Protein AF-C4J2B2-F1 (afdb_monomer_lite)

Secondary structure (DSSP, 8-state):
-EEEEEEEE-SSSEEEEEEEEEETTEEEEEEEEEE--S-HHHHHHHHHHHHT-HHHHHHTTTT---EEE----SSS-TTTTS-TTB---TT-HHHHHHHHHHHHHHHTHHHHS----TT---TTEE----HHHHHIIIIISTT--SB-EEEEESSPPPB-STT-TTHHHHT-EE-STT--SS---TT-EEEEEEES-BBTTSSBPPHHHHHHHHHHHHHT-SS--SEEEEEEESPPEE-PSS----B-TTB-TTSPBPS---TTPPPPPTTS-SEE-EEEEEEESGGGHHHHHHHHHHHIIIIISTT-HHHHHHHHTT--HHHHHHHHHHHHHHHGGG-GGGGGGS----

Foldseek 3Di:
DEKEWDFAQDPPQWTWTWIWDDDLPDTDTDTDTDGDDDDVQLVVLVVLVVLLVCVVVVVCVVPQLAYEAFDQLQDDPCVPQAPPQWDDDSVDSQSRVLVVVQLVVQVCVLCVDDDDDPPDDPFFKDQRDDPVRVSCQAQVAQLNFRYKWKWKAWQAAAADPDVCLCRRLVRTTTSHPQFDSPQADQSKGKEKGWELHHYPVRHQDTPVSVVVSVVVNQVPDPHHHPYYGYIYGNDFAFQDPPHDLTGFPQQAQARYGHPDDDPPGDRDDRNGHGTGTMMMMIMDGLRCLSSLVSSLVSLVVACQDPPHSNVVVCVVVVDDNVRSVVSSVVSVVSNCSNCVVVVVPPPDDD

Organism: Zea mays (NCBI:txid4577)

pLDDT: mean 71.44, std 20.49, range [24.48, 96.12]

InterPro domains:
  IPR049942 DML1/Misato [PTHR13391] (80-350)

Structure (mmCIF, N/CA/C/O backbone):
data_AF-C4J2B2-F1
#
_entry.id   AF-C4J2B2-F1
#
loop_
_atom_site.group_PDB
_atom_site.id
_atom_site.type_symbol
_atom_site.label_atom_id
_atom_site.label_alt_id
_atom_site.label_comp_id
_atom_site.label_asym_id
_atom_site.label_entity_id
_atom_site.label_seq_id
_atom_site.pdbx_PDB_ins_code
_atom_site.Cartn_x
_atom_site.Cartn_y
_atom_site.Cartn_z
_atom_site.occupancy
_atom_site.B_iso_or_equiv
_atom_site.auth_seq_id
_atom_site.auth_comp_id
_atom_site.auth_asym_id
_atom_site.auth_atom_id
_atom_site.pdbx_PDB_model_num
ATOM 1 N N . MET A 1 1 ? 5.683 -5.872 16.660 1.00 36.59 1 MET A N 1
ATOM 2 C CA . MET A 1 1 ? 5.157 -6.935 15.772 1.00 36.59 1 MET A CA 1
ATOM 3 C C . MET A 1 1 ? 4.363 -6.256 14.665 1.00 36.59 1 MET A C 1
ATOM 5 O O . MET A 1 1 ? 3.625 -5.329 14.977 1.00 36.59 1 MET A O 1
ATOM 9 N N . PHE A 1 2 ? 4.564 -6.628 13.397 1.00 38.22 2 PHE A N 1
ATOM 10 C CA . PHE A 1 2 ? 3.861 -6.012 12.261 1.00 38.22 2 PHE A CA 1
ATOM 11 C C . PHE A 1 2 ? 2.691 -6.912 11.861 1.00 38.22 2 PHE A C 1
ATOM 13 O O . PHE A 1 2 ? 2.892 -8.108 11.614 1.00 38.22 2 PHE A O 1
ATOM 20 N N . HIS A 1 3 ? 1.482 -6.356 11.830 1.00 43.72 3 HIS A N 1
ATOM 21 C CA . HIS A 1 3 ? 0.266 -7.097 11.515 1.00 43.72 3 HIS A CA 1
ATOM 22 C C . HIS A 1 3 ? -0.349 -6.552 10.234 1.00 43.72 3 HIS A C 1
ATOM 24 O O . HIS A 1 3 ? -0.631 -5.360 10.124 1.00 43.72 3 HIS A O 1
ATOM 30 N N . PHE A 1 4 ? -0.587 -7.446 9.280 1.00 43.47 4 PHE A N 1
ATOM 31 C CA . PHE A 1 4 ? -1.402 -7.151 8.113 1.00 43.47 4 PHE A CA 1
ATOM 32 C C . PHE A 1 4 ? -2.755 -7.820 8.293 1.00 43.47 4 PHE A C 1
ATOM 34 O O . PHE A 1 4 ? -2.845 -9.023 8.560 1.00 43.47 4 PHE A O 1
ATOM 41 N N . LEU A 1 5 ? -3.806 -7.020 8.168 1.00 42.03 5 LEU A N 1
ATOM 42 C CA . LEU A 1 5 ? -5.182 -7.471 8.295 1.00 42.03 5 LEU A CA 1
ATOM 43 C C . LEU A 1 5 ? -5.758 -7.676 6.903 1.00 42.03 5 LEU A C 1
ATOM 45 O O . LEU A 1 5 ? -5.881 -6.724 6.136 1.00 42.03 5 LEU A O 1
ATOM 49 N N . ILE A 1 6 ? -6.082 -8.928 6.585 1.00 39.62 6 ILE A N 1
ATOM 50 C CA . ILE A 1 6 ? -6.696 -9.329 5.321 1.00 39.62 6 ILE A CA 1
ATOM 51 C C . ILE A 1 6 ? -8.050 -9.977 5.656 1.00 39.62 6 ILE A C 1
ATOM 53 O O . ILE A 1 6 ? -8.136 -11.123 6.086 1.00 39.62 6 ILE A O 1
ATOM 57 N N . PHE A 1 7 ? -9.138 -9.233 5.488 1.00 38.66 7 PHE A N 1
ATOM 58 C CA . PHE A 1 7 ? -10.515 -9.730 5.611 1.00 38.66 7 PHE A CA 1
ATOM 59 C C . PHE A 1 7 ? -10.965 -10.561 4.392 1.00 38.66 7 PHE A C 1
ATOM 61 O O . PHE A 1 7 ? -11.417 -9.972 3.422 1.00 38.66 7 PHE A O 1
ATOM 68 N N . ASP A 1 8 ? -10.912 -11.897 4.418 1.00 35.06 8 ASP A N 1
ATOM 69 C CA . ASP A 1 8 ? -11.466 -12.753 3.349 1.00 35.06 8 ASP A CA 1
ATOM 70 C C . ASP A 1 8 ? -12.958 -13.092 3.601 1.00 35.06 8 ASP A C 1
ATOM 72 O O . ASP A 1 8 ? -13.414 -13.318 4.724 1.00 35.06 8 ASP A O 1
ATOM 76 N N . HIS A 1 9 ? -13.784 -13.089 2.556 1.00 35.91 9 HIS A N 1
ATOM 77 C CA . HIS A 1 9 ? -15.214 -13.385 2.668 1.00 35.91 9 HIS A CA 1
ATOM 78 C C . HIS A 1 9 ? -15.684 -14.246 1.496 1.00 35.91 9 HIS A C 1
ATOM 80 O O . HIS A 1 9 ? -15.731 -13.799 0.354 1.00 35.91 9 HIS A O 1
ATOM 86 N N . LYS A 1 10 ? -16.134 -15.478 1.768 1.00 33.69 10 LYS A N 1
ATOM 87 C CA . LYS A 1 10 ? -16.797 -16.317 0.760 1.00 33.69 10 LYS A CA 1
ATOM 88 C C . LYS A 1 10 ? -18.304 -16.095 0.787 1.00 33.69 10 LYS A C 1
ATOM 90 O O . LYS A 1 10 ? -18.933 -16.128 1.838 1.00 33.69 10 LYS A O 1
ATOM 95 N N . LEU A 1 11 ? -18.910 -15.972 -0.394 1.00 32.84 11 LEU A N 1
ATOM 96 C CA . LEU A 1 11 ? -20.364 -15.833 -0.588 1.00 32.84 11 LEU A CA 1
ATOM 97 C C . LEU A 1 11 ? -21.205 -17.029 -0.080 1.00 32.84 11 LEU A C 1
ATOM 99 O O . LEU A 1 11 ? -22.428 -16.960 -0.095 1.00 32.84 11 LEU A O 1
ATOM 103 N N . ASN A 1 12 ? -20.581 -18.110 0.404 1.00 31.84 12 ASN A N 1
ATOM 104 C CA . ASN A 1 12 ? -21.268 -19.279 0.951 1.00 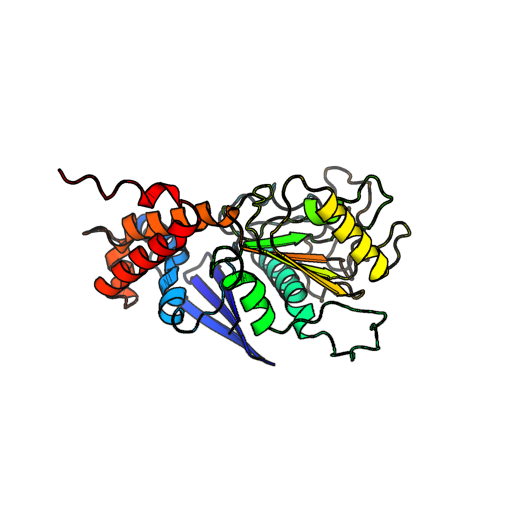31.84 12 ASN A CA 1
ATOM 105 C C . ASN A 1 12 ? -20.905 -19.506 2.426 1.00 31.84 12 ASN A C 1
ATOM 107 O O . ASN A 1 12 ? -19.822 -19.999 2.727 1.00 31.84 12 ASN A O 1
ATOM 111 N N . LYS A 1 13 ? -21.861 -19.189 3.312 1.00 35.00 13 LYS A N 1
ATOM 112 C CA . LYS A 1 13 ? -22.000 -19.553 4.743 1.00 35.00 13 LYS A CA 1
ATOM 113 C C . LYS A 1 13 ? -20.835 -19.271 5.712 1.00 35.00 13 LYS A C 1
ATOM 115 O O . LYS A 1 13 ? -21.063 -19.369 6.915 1.00 35.00 13 LYS A O 1
ATOM 120 N N . HIS A 1 14 ? -19.651 -18.888 5.240 1.00 33.41 14 HIS A N 1
ATOM 121 C CA . HIS A 1 14 ? -18.462 -18.688 6.066 1.00 33.41 14 HIS A CA 1
ATOM 122 C C . HIS A 1 14 ? -17.675 -17.447 5.629 1.00 33.41 14 HIS A C 1
ATOM 124 O O . HIS A 1 14 ? -17.183 -17.373 4.501 1.00 33.41 14 HIS A O 1
ATOM 130 N N . SER A 1 15 ? -17.538 -16.492 6.545 1.00 34.38 15 SER A N 1
ATOM 131 C CA . SER A 1 15 ? -16.565 -15.399 6.451 1.00 34.38 15 SER A CA 1
ATOM 132 C C . SER A 1 15 ? -15.258 -15.878 7.102 1.00 34.38 15 SER A C 1
ATOM 134 O O . SER A 1 15 ? -15.316 -16.448 8.194 1.00 34.38 15 SER A O 1
ATOM 136 N N . ASP A 1 16 ? -14.113 -15.692 6.438 1.00 31.73 16 ASP A N 1
ATOM 137 C CA . ASP A 1 16 ? -12.792 -16.158 6.887 1.00 31.73 16 ASP A CA 1
ATOM 138 C C . ASP A 1 16 ? -11.878 -14.930 7.092 1.00 31.73 16 ASP A C 1
ATOM 140 O O . ASP A 1 16 ? -11.347 -14.378 6.139 1.00 31.73 16 ASP A O 1
ATOM 144 N N . VAL A 1 17 ? -11.635 -14.472 8.321 1.00 35.94 17 VAL A N 1
ATOM 145 C CA . VAL A 1 17 ? -10.636 -13.399 8.532 1.00 35.94 17 VAL A CA 1
ATOM 146 C C . VAL A 1 17 ? -9.236 -14.017 8.548 1.00 35.94 17 VAL A C 1
ATOM 148 O O . VAL A 1 17 ? -8.997 -14.942 9.330 1.00 35.94 17 VAL A O 1
ATOM 151 N N . ALA A 1 18 ? -8.326 -13.523 7.699 1.00 32.25 18 ALA A N 1
ATOM 152 C CA . ALA A 1 18 ? -6.938 -13.970 7.615 1.00 32.25 18 ALA A CA 1
ATOM 153 C C . ALA A 1 18 ? -5.988 -12.907 8.191 1.00 32.25 18 ALA A C 1
ATOM 155 O O . ALA A 1 18 ? -5.851 -11.795 7.676 1.00 32.25 18 ALA A O 1
ATOM 156 N N . PHE A 1 19 ? -5.289 -13.259 9.266 1.00 34.81 19 PHE A N 1
ATOM 157 C CA . PHE A 1 19 ? -4.271 -12.399 9.871 1.00 34.81 19 PHE A CA 1
ATOM 158 C C . PHE A 1 19 ? -2.894 -12.843 9.412 1.00 34.81 19 PHE A C 1
ATOM 160 O O . PHE A 1 19 ? -2.552 -14.007 9.603 1.00 34.81 19 PHE A O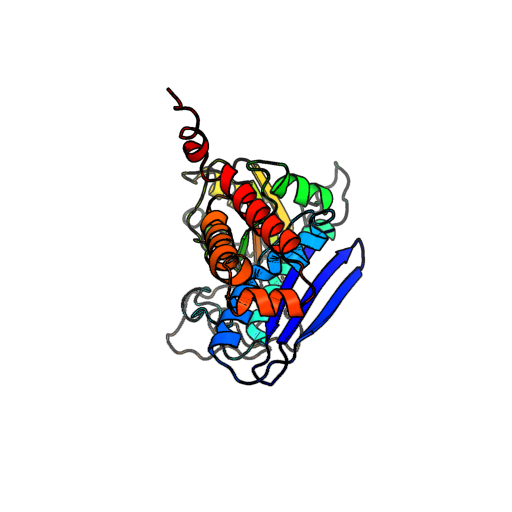 1
ATOM 167 N N . PHE A 1 20 ? -2.085 -11.923 8.891 1.00 35.75 20 PHE A N 1
ATOM 168 C CA . PHE A 1 20 ? -0.673 -12.184 8.633 1.00 35.75 20 PHE A CA 1
ATOM 169 C C . PHE A 1 20 ? 0.162 -11.482 9.697 1.00 35.75 20 PHE A C 1
ATOM 171 O O . PHE A 1 20 ? 0.193 -10.252 9.771 1.00 35.75 20 PHE A O 1
ATOM 178 N N . THR A 1 21 ? 0.847 -12.270 10.523 1.00 32.69 21 THR A N 1
ATOM 179 C CA . THR A 1 21 ? 1.835 -11.752 11.475 1.00 32.69 21 THR A CA 1
ATOM 180 C C . THR A 1 21 ? 3.225 -12.124 10.978 1.00 32.69 21 THR A C 1
ATOM 182 O O . THR A 1 21 ? 3.473 -13.274 10.617 1.00 32.69 21 THR A O 1
ATOM 185 N N . SER A 1 22 ? 4.128 -11.146 10.902 1.00 33.31 22 SER A N 1
ATOM 186 C CA . SER A 1 22 ? 5.541 -11.396 10.606 1.00 33.31 22 SER A CA 1
ATOM 187 C C . SER A 1 22 ? 6.350 -11.167 11.873 1.00 33.31 22 SER A C 1
ATOM 189 O O . SER A 1 22 ? 6.321 -10.068 12.435 1.00 33.31 22 SER A O 1
ATOM 191 N N . ASN A 1 23 ? 7.058 -12.200 12.333 1.00 30.70 23 ASN A N 1
ATOM 192 C CA . ASN A 1 23 ? 8.006 -12.080 13.436 1.00 30.70 23 ASN A CA 1
ATOM 193 C C . ASN A 1 23 ? 9.345 -12.698 13.022 1.00 30.70 23 ASN A C 1
ATOM 195 O O . ASN A 1 23 ? 9.416 -13.917 12.883 1.00 30.70 23 ASN A O 1
ATOM 199 N N . ASN A 1 24 ? 10.351 -11.845 12.776 1.00 32.09 24 ASN A N 1
ATOM 200 C CA . ASN A 1 24 ? 11.789 -12.073 12.514 1.00 32.09 24 ASN A CA 1
ATOM 201 C C . ASN A 1 24 ? 12.267 -13.241 11.621 1.00 32.09 24 ASN A C 1
ATOM 203 O O . ASN A 1 24 ? 13.461 -13.312 11.339 1.00 32.09 24 ASN A O 1
ATOM 207 N N . SER A 1 25 ? 11.411 -14.149 11.153 1.00 27.09 25 SER A N 1
ATOM 208 C CA . SER A 1 25 ? 11.706 -15.245 10.207 1.00 27.09 25 SER A CA 1
ATOM 209 C C . SER A 1 25 ? 10.465 -16.072 9.829 1.00 27.09 25 SER A C 1
ATOM 211 O O . SER A 1 25 ? 10.555 -16.894 8.921 1.00 27.09 25 SER A O 1
ATOM 213 N N . HIS A 1 26 ? 9.312 -15.883 10.488 1.00 24.48 26 HIS A N 1
ATOM 214 C CA . HIS A 1 26 ? 8.111 -16.693 10.256 1.00 24.48 26 HIS A CA 1
ATOM 215 C C . HIS A 1 26 ? 6.858 -15.839 10.042 1.00 24.48 26 HIS A C 1
ATOM 217 O O . HIS A 1 26 ? 6.601 -14.882 10.777 1.00 24.48 26 HIS A O 1
ATOM 223 N N . THR A 1 27 ? 6.081 -16.213 9.022 1.00 28.95 27 THR A N 1
ATOM 224 C CA . THR A 1 27 ? 4.753 -15.671 8.724 1.00 28.95 27 THR A CA 1
ATOM 225 C C . THR A 1 27 ? 3.701 -16.621 9.290 1.00 28.95 27 THR A C 1
ATOM 227 O O . THR A 1 27 ? 3.656 -17.781 8.884 1.00 28.95 27 THR A O 1
ATOM 230 N N . TYR A 1 28 ? 2.859 -16.155 10.212 1.00 25.92 28 TYR A N 1
ATOM 231 C CA . TYR A 1 28 ? 1.749 -16.949 10.750 1.00 25.92 28 TYR A CA 1
ATOM 232 C C . TYR A 1 28 ? 0.425 -16.477 10.145 1.00 25.92 28 TYR A C 1
ATOM 234 O O . TYR A 1 28 ? 0.198 -15.272 10.037 1.00 25.92 28 TYR A O 1
ATOM 242 N N . CYS A 1 29 ? -0.430 -17.430 9.757 1.00 28.28 29 CYS A N 1
ATOM 243 C CA . CYS A 1 29 ? -1.791 -17.197 9.276 1.00 28.28 29 CYS A CA 1
ATOM 244 C C . CYS A 1 29 ? -2.788 -17.667 10.342 1.00 28.28 29 CYS A C 1
ATOM 246 O O . CYS A 1 29 ? -2.821 -18.857 10.657 1.00 28.28 29 CYS A O 1
ATOM 248 N N . TRP A 1 30 ? -3.586 -16.753 10.896 1.00 25.08 30 TRP A N 1
ATOM 249 C CA . TRP A 1 30 ? -4.700 -17.106 11.786 1.00 25.08 30 TRP A CA 1
ATOM 250 C C . TRP A 1 30 ? -6.014 -17.019 11.016 1.00 25.08 30 TRP A C 1
ATOM 252 O O . TRP A 1 30 ? -6.234 -16.042 10.303 1.00 25.08 30 TRP A O 1
ATOM 262 N N . ARG A 1 31 ? -6.868 -18.041 11.161 1.00 26.55 31 ARG A N 1
ATOM 263 C CA . ARG A 1 31 ? -8.161 -18.168 10.476 1.00 26.55 31 ARG A CA 1
ATOM 264 C C . ARG A 1 31 ? -9.291 -18.075 11.494 1.00 26.55 31 ARG A C 1
ATOM 266 O O . ARG A 1 31 ? -9.364 -18.912 12.390 1.00 26.55 31 ARG A O 1
ATOM 273 N N . MET A 1 32 ? -10.174 -17.093 11.344 1.00 27.58 32 MET A N 1
ATOM 274 C CA . MET A 1 32 ? -11.380 -16.967 12.167 1.00 27.58 32 MET A CA 1
ATOM 275 C C . MET A 1 32 ? -12.608 -17.273 11.302 1.00 27.58 32 MET A C 1
ATOM 277 O O . MET A 1 32 ? -12.844 -16.573 10.322 1.00 27.58 32 MET A O 1
ATOM 281 N N . GLN A 1 33 ? -13.349 -18.337 11.638 1.00 25.89 33 GLN A N 1
ATOM 282 C CA . GLN A 1 33 ? -14.581 -18.740 10.949 1.00 25.89 33 GLN A CA 1
ATOM 283 C C . GLN A 1 33 ? -15.804 -18.176 11.677 1.00 25.89 33 GLN A C 1
ATOM 285 O O . GLN A 1 33 ? -16.060 -18.541 12.824 1.00 25.89 33 GLN A O 1
ATOM 290 N N . CYS A 1 34 ? -16.608 -17.363 10.992 1.00 31.95 34 CYS A N 1
ATOM 291 C CA . CYS A 1 34 ? -17.931 -16.957 11.474 1.00 31.95 34 CYS A CA 1
ATOM 292 C C . CYS A 1 34 ? -19.033 -17.590 10.611 1.00 31.95 34 CYS A C 1
ATOM 294 O O . CYS A 1 34 ? -18.946 -17.590 9.382 1.00 31.95 34 CYS A O 1
ATOM 296 N N . SER A 1 35 ? -20.070 -18.139 11.252 1.00 28.23 35 SER A N 1
ATOM 297 C CA . SER A 1 35 ? -21.252 -18.709 10.585 1.00 28.23 35 SER A CA 1
ATOM 298 C C . SER A 1 35 ? -22.437 -17.758 10.758 1.00 28.23 35 SER A C 1
ATOM 300 O O . SER A 1 35 ? -22.817 -17.480 11.892 1.00 28.23 35 SER A O 1
ATOM 302 N N . PHE A 1 36 ? -23.036 -17.275 9.665 1.00 38.22 36 PHE A N 1
ATOM 303 C CA . PHE A 1 36 ? -24.178 -16.347 9.716 1.00 38.22 36 PHE A CA 1
ATOM 304 C C . PHE A 1 36 ? -25.417 -16.920 9.010 1.00 38.22 36 PHE A C 1
ATOM 306 O O . PHE A 1 36 ? -25.320 -17.496 7.925 1.00 38.22 36 PHE A O 1
ATOM 313 N N . TYR A 1 37 ? -26.592 -16.740 9.625 1.00 32.75 37 TYR A N 1
ATOM 314 C CA . TYR A 1 37 ? -27.905 -17.045 9.042 1.00 32.75 37 TYR A CA 1
ATOM 315 C C . TYR A 1 37 ? -28.506 -15.802 8.351 1.00 32.75 37 TYR A C 1
ATOM 317 O O . TYR A 1 37 ? -28.275 -14.673 8.773 1.00 32.75 37 TYR A O 1
ATOM 325 N N . TYR A 1 38 ? -29.271 -16.036 7.276 1.00 35.88 38 TYR A N 1
ATOM 326 C CA . TYR A 1 38 ? -29.877 -15.071 6.341 1.00 35.88 38 TYR A CA 1
ATOM 327 C C . TYR A 1 38 ? -30.715 -13.955 7.015 1.00 35.88 38 TYR A C 1
ATOM 329 O O . TYR A 1 38 ? -31.939 -14.045 7.090 1.00 35.88 38 TYR A O 1
ATOM 337 N N . ASN A 1 39 ? -30.091 -12.859 7.455 1.00 42.97 39 ASN A N 1
ATOM 338 C CA . ASN A 1 39 ? -30.794 -11.601 7.728 1.00 42.97 39 ASN A CA 1
ATOM 339 C C . ASN A 1 39 ? -29.977 -10.414 7.175 1.00 42.97 39 ASN A C 1
ATOM 341 O O . ASN A 1 39 ? -28.890 -10.147 7.684 1.00 42.97 39 ASN A O 1
ATOM 345 N N . PRO A 1 40 ? -30.470 -9.691 6.151 1.00 42.84 40 PRO A N 1
ATOM 346 C CA . PRO A 1 40 ? -29.711 -8.644 5.462 1.00 42.84 40 PRO A CA 1
ATOM 347 C C . PRO A 1 40 ? -29.380 -7.424 6.340 1.00 42.84 4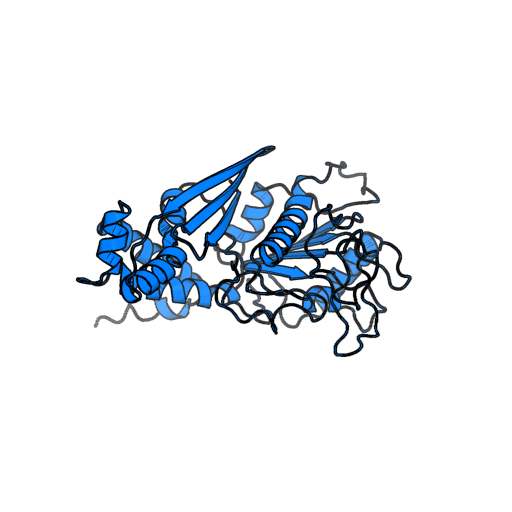0 PRO A C 1
ATOM 349 O O . PRO A 1 40 ? -28.335 -6.809 6.142 1.00 42.84 40 PRO A O 1
ATOM 352 N N . ALA A 1 41 ? -30.202 -7.094 7.344 1.00 44.41 41 ALA A N 1
ATOM 353 C CA . ALA A 1 41 ? -29.912 -6.001 8.280 1.00 44.41 41 ALA A CA 1
ATOM 354 C C . ALA A 1 41 ? -28.813 -6.389 9.284 1.00 44.41 41 ALA A C 1
ATOM 356 O O . ALA A 1 41 ? -27.910 -5.604 9.566 1.00 44.41 41 ALA A O 1
ATOM 357 N N . LEU A 1 42 ? -28.855 -7.635 9.762 1.00 47.34 42 LEU A N 1
ATOM 358 C CA . LEU A 1 42 ? -27.804 -8.244 10.582 1.00 47.34 42 LEU A CA 1
ATOM 359 C C . LEU A 1 42 ? -26.505 -8.403 9.784 1.00 47.34 42 LEU A C 1
ATOM 361 O O . LEU A 1 42 ? -25.432 -8.180 10.320 1.00 47.34 42 LEU A O 1
ATOM 365 N N . TRP A 1 43 ? -26.597 -8.702 8.489 1.00 41.81 43 TRP A N 1
ATOM 366 C CA . TRP A 1 43 ? -25.452 -8.809 7.590 1.00 41.81 43 TRP A CA 1
ATOM 367 C C . TRP A 1 43 ? -24.788 -7.452 7.322 1.00 41.81 43 TRP A C 1
ATOM 369 O O . TRP A 1 43 ? -23.572 -7.341 7.447 1.00 41.81 43 TRP A O 1
ATOM 379 N N . SER A 1 44 ? -25.569 -6.398 7.052 1.00 45.41 44 SER A N 1
ATOM 380 C CA . SER A 1 44 ? -25.047 -5.029 6.930 1.00 45.41 44 SER A CA 1
ATOM 381 C C . SER A 1 44 ? -24.424 -4.541 8.239 1.00 45.41 44 SER A C 1
ATOM 383 O O . SER A 1 44 ? -23.355 -3.937 8.209 1.00 45.41 44 SER A O 1
ATOM 385 N N . ALA A 1 45 ? -25.055 -4.824 9.384 1.00 50.22 45 ALA A N 1
ATOM 386 C CA . ALA A 1 45 ? -24.499 -4.496 10.692 1.00 50.22 45 ALA A CA 1
ATOM 387 C C . ALA A 1 45 ? -23.200 -5.272 10.951 1.00 50.22 45 ALA A C 1
ATOM 389 O O . ALA A 1 45 ? -22.207 -4.655 11.311 1.00 50.22 45 ALA A O 1
ATOM 390 N N . CYS A 1 46 ? -23.158 -6.582 10.689 1.00 51.47 46 CYS A N 1
ATOM 391 C CA . CYS A 1 46 ? -21.956 -7.407 10.815 1.00 51.47 46 CYS A CA 1
ATOM 392 C C . CYS A 1 46 ? -20.826 -6.965 9.883 1.00 51.47 46 CYS A C 1
ATOM 394 O O . CYS A 1 46 ? -19.684 -7.047 10.298 1.00 51.47 46 CYS A O 1
ATOM 396 N N . LEU A 1 47 ? -21.106 -6.492 8.664 1.00 51.56 47 LEU A N 1
ATOM 397 C CA . LEU A 1 47 ? -20.091 -6.000 7.722 1.00 51.56 47 LEU A CA 1
ATOM 398 C C . LEU A 1 47 ? -19.522 -4.642 8.142 1.00 51.56 47 LEU A C 1
ATOM 400 O O . LEU A 1 47 ? -18.308 -4.434 8.146 1.00 51.56 47 LEU A O 1
ATOM 404 N N . SER A 1 48 ? -20.395 -3.714 8.542 1.00 52.47 48 SER A N 1
ATOM 405 C CA . SER A 1 48 ? -19.964 -2.441 9.118 1.00 52.47 48 SER A CA 1
ATOM 406 C C . SER A 1 48 ? -19.193 -2.667 10.420 1.00 52.47 48 SER A C 1
ATOM 408 O O . SER A 1 48 ? -18.172 -2.024 10.634 1.00 52.47 48 SER A O 1
ATOM 410 N N . LEU A 1 49 ? -19.611 -3.638 11.239 1.00 53.69 49 LEU A N 1
ATOM 411 C CA . LEU A 1 49 ? -18.941 -4.022 12.480 1.00 53.69 49 LEU A CA 1
ATOM 412 C C . LEU A 1 49 ? -17.697 -4.879 12.265 1.00 53.69 49 LEU A C 1
ATOM 414 O O . LEU A 1 49 ? -16.802 -4.801 13.091 1.00 53.69 49 LEU A O 1
ATOM 418 N N . SER A 1 50 ? -17.587 -5.637 11.171 1.00 53.03 50 SER A N 1
ATOM 419 C CA . SER A 1 50 ? -16.382 -6.390 10.814 1.00 53.03 50 SER A CA 1
ATOM 420 C C . SER A 1 50 ? -15.299 -5.464 10.284 1.00 53.03 50 SER A C 1
ATOM 422 O O . SER A 1 50 ? -14.131 -5.643 10.601 1.00 53.03 50 SER A O 1
ATOM 424 N N . HIS A 1 51 ? -15.679 -4.411 9.559 1.00 49.16 51 HIS A N 1
ATOM 425 C CA . HIS A 1 51 ? -14.791 -3.283 9.283 1.00 49.16 51 HIS A CA 1
ATOM 426 C C . HIS A 1 51 ? -14.491 -2.450 10.546 1.00 49.16 51 HIS A C 1
ATOM 428 O O . HIS A 1 51 ? -13.421 -1.850 10.637 1.00 49.16 51 HIS A O 1
ATOM 434 N N . CYS A 1 52 ? -15.390 -2.445 11.540 1.00 46.06 52 CYS A N 1
ATOM 435 C CA . CYS A 1 52 ? -15.145 -1.924 12.890 1.00 46.06 52 CYS A CA 1
ATOM 436 C C . CYS A 1 52 ? -14.577 -2.968 13.874 1.00 46.06 52 CYS A C 1
ATOM 438 O O . CYS A 1 52 ? -14.423 -2.624 15.047 1.00 46.06 52 CYS A O 1
ATOM 440 N N . LEU A 1 53 ? -14.134 -4.170 13.437 1.00 52.09 53 LEU A N 1
ATOM 441 C CA . LEU A 1 53 ? -13.341 -5.137 14.244 1.00 52.09 53 LEU A CA 1
ATOM 442 C C . LEU A 1 53 ? -11.923 -4.609 14.524 1.00 52.09 53 LEU A C 1
ATOM 444 O O . LEU A 1 53 ? -10.981 -5.347 14.818 1.00 52.09 53 LEU A O 1
ATOM 448 N N . TYR A 1 54 ? -11.823 -3.288 14.552 1.00 45.97 54 TYR A N 1
ATOM 449 C CA . TYR A 1 54 ? -10.918 -2.495 15.334 1.00 45.97 54 TYR A CA 1
ATOM 450 C C . TYR A 1 54 ? -10.706 -3.052 16.754 1.00 45.97 54 TYR A C 1
ATOM 452 O O . TYR A 1 54 ? -9.698 -2.713 17.328 1.00 45.97 54 TYR A O 1
ATOM 460 N N . ARG A 1 55 ? -11.533 -3.966 17.311 1.00 40.22 55 ARG A N 1
ATOM 461 C CA . ARG A 1 55 ? -11.262 -4.639 18.603 1.00 40.22 55 ARG A CA 1
ATOM 462 C C . ARG A 1 55 ? -10.509 -5.962 18.596 1.00 40.22 55 ARG A C 1
ATOM 464 O O . ARG A 1 55 ? -9.917 -6.282 19.623 1.00 40.22 55 ARG A O 1
ATOM 471 N N . ILE A 1 56 ? -10.435 -6.693 17.482 1.00 49.06 56 ILE A N 1
ATOM 472 C CA . ILE A 1 56 ? -9.320 -7.650 17.357 1.00 49.06 56 ILE A CA 1
ATOM 473 C C . ILE A 1 56 ? -8.019 -6.841 17.261 1.00 49.06 56 ILE A C 1
ATOM 475 O O . ILE A 1 56 ? -7.028 -7.179 17.893 1.00 49.06 56 ILE A O 1
ATOM 479 N N . LEU A 1 57 ? -8.072 -5.697 16.581 1.00 46.28 57 LEU A N 1
ATOM 480 C CA . LEU A 1 57 ? -7.029 -4.670 16.548 1.00 46.28 57 LEU A CA 1
ATOM 481 C C . LEU A 1 57 ? -6.749 -4.017 17.929 1.00 46.28 57 LEU A C 1
ATOM 483 O O . LEU A 1 57 ? -5.582 -3.840 18.253 1.00 46.28 57 LEU A O 1
ATOM 487 N N . CYS A 1 58 ? -7.759 -3.745 18.774 1.00 38.22 58 CYS A N 1
ATOM 488 C CA . CYS A 1 58 ? -7.618 -3.035 20.060 1.00 38.22 58 CYS A CA 1
ATOM 489 C C . CYS A 1 58 ? -7.316 -3.925 21.256 1.00 38.22 58 CYS A C 1
ATOM 491 O O . CYS A 1 58 ? -6.587 -3.477 22.130 1.00 38.22 58 CYS A O 1
ATOM 493 N N . ARG A 1 59 ? -7.778 -5.183 21.315 1.00 43.94 59 ARG A N 1
ATOM 494 C CA . ARG A 1 59 ? -7.192 -6.119 22.294 1.00 43.94 59 ARG A CA 1
ATOM 495 C C . ARG A 1 59 ? -5.727 -6.423 21.966 1.00 43.94 59 ARG A C 1
ATOM 497 O O . ARG A 1 59 ? -4.967 -6.752 22.866 1.00 43.94 59 ARG A O 1
ATOM 504 N N . PHE A 1 60 ? -5.316 -6.249 20.706 1.00 44.38 60 PHE A N 1
ATOM 505 C CA . PHE A 1 60 ? -3.907 -6.201 20.324 1.00 44.38 60 PHE A CA 1
ATOM 506 C C . PHE A 1 60 ? -3.251 -4.827 20.548 1.00 44.38 60 PHE A C 1
ATOM 508 O O . PHE A 1 60 ? -2.032 -4.787 20.495 1.00 44.38 60 PHE A O 1
ATOM 515 N N . CYS A 1 61 ? -3.964 -3.723 20.819 1.00 41.22 61 CYS A N 1
ATOM 516 C CA . CYS A 1 61 ? -3.381 -2.367 20.888 1.00 41.22 61 CYS A CA 1
ATOM 517 C C . CYS A 1 61 ? -2.420 -2.127 22.064 1.00 41.22 61 CYS A C 1
ATOM 519 O O . CYS A 1 61 ? -1.676 -1.157 22.009 1.00 41.22 61 CYS A O 1
ATOM 521 N N . GLU A 1 62 ? -2.327 -3.007 23.064 1.00 44.12 62 GLU A N 1
ATOM 522 C CA . GLU A 1 62 ? -1.179 -2.965 23.991 1.00 44.12 62 GLU A CA 1
ATOM 523 C C . GLU A 1 62 ? 0.128 -3.479 23.340 1.00 44.12 62 GLU A C 1
ATOM 525 O O . GLU A 1 62 ? 1.216 -3.260 23.860 1.00 44.12 62 GLU A O 1
ATOM 530 N N . SER A 1 63 ? 0.050 -4.167 22.194 1.00 49.28 63 SER A N 1
ATOM 531 C CA . SER A 1 63 ? 1.175 -4.804 21.478 1.00 49.28 63 SER A CA 1
ATOM 532 C C . SER A 1 63 ? 1.262 -4.470 19.975 1.00 49.28 63 SER A C 1
ATOM 534 O O . SER A 1 63 ? 2.230 -4.856 19.305 1.00 49.28 63 SER A O 1
ATOM 536 N N . LEU A 1 64 ? 0.257 -3.793 19.413 1.00 56.00 64 LEU A N 1
ATOM 537 C CA . LEU A 1 64 ? 0.165 -3.452 17.998 1.00 56.00 64 LEU A CA 1
ATOM 538 C C . LEU A 1 64 ? 0.983 -2.191 17.737 1.00 56.00 64 LEU A C 1
ATOM 540 O O . LEU A 1 64 ? 0.601 -1.101 18.143 1.00 56.00 64 LEU A O 1
ATOM 544 N N . LEU A 1 65 ? 2.101 -2.348 17.033 1.00 60.84 65 LEU A N 1
ATOM 545 C CA . LEU A 1 65 ? 2.996 -1.226 16.759 1.00 60.84 65 LEU A CA 1
ATOM 546 C C . LEU A 1 65 ? 2.508 -0.384 15.563 1.00 60.84 65 LEU A C 1
ATOM 548 O O . LEU A 1 65 ? 2.743 0.814 15.525 1.00 60.84 65 LEU A O 1
ATOM 552 N N . MET A 1 66 ? 1.831 -1.003 14.585 1.00 66.50 66 MET A N 1
ATOM 553 C CA . MET A 1 66 ? 1.314 -0.324 13.390 1.00 66.50 66 MET A CA 1
ATOM 554 C C . MET A 1 66 ? 0.231 -1.161 12.685 1.00 66.50 66 MET A C 1
ATOM 556 O O . MET A 1 66 ? 0.310 -2.393 12.664 1.00 66.50 66 MET A O 1
ATOM 560 N N . CYS A 1 67 ? -0.748 -0.495 12.068 1.00 74.88 67 CYS A N 1
ATOM 561 C CA . CYS A 1 67 ? -1.827 -1.070 11.267 1.00 74.88 67 CYS A CA 1
ATOM 562 C C . CYS A 1 67 ? -1.790 -0.537 9.828 1.00 74.88 67 CYS A C 1
ATOM 564 O O . CYS A 1 67 ? -1.742 0.673 9.598 1.00 74.88 67 CYS A O 1
ATOM 566 N N . VAL A 1 68 ? -1.904 -1.445 8.857 1.00 74.31 68 VAL A N 1
ATOM 567 C CA . VAL A 1 68 ? -2.146 -1.117 7.446 1.00 74.31 68 VAL A CA 1
ATOM 568 C C . VAL A 1 68 ? -3.527 -1.653 7.073 1.00 74.31 68 VAL A C 1
ATOM 570 O O . VAL A 1 68 ? -3.683 -2.876 6.987 1.00 74.31 68 VAL A O 1
ATOM 573 N N . PRO A 1 69 ? -4.548 -0.801 6.879 1.00 70.94 69 PRO A N 1
ATOM 574 C CA . PRO A 1 69 ? -5.833 -1.266 6.397 1.00 70.94 69 PRO A CA 1
ATOM 575 C C . PRO A 1 69 ? -5.697 -1.621 4.919 1.00 70.94 69 PRO A C 1
ATOM 577 O O . PRO A 1 69 ? -5.282 -0.799 4.099 1.00 70.94 69 PRO A O 1
ATOM 580 N N . LEU A 1 70 ? -6.057 -2.854 4.586 1.00 66.19 70 LEU A N 1
ATOM 581 C CA . LEU A 1 70 ? -6.113 -3.331 3.215 1.00 66.19 70 LEU A CA 1
ATOM 582 C C . LEU A 1 70 ? -7.574 -3.445 2.805 1.00 66.19 70 LEU A C 1
ATOM 584 O O . LEU A 1 70 ? -8.383 -4.053 3.510 1.00 66.19 70 LEU A O 1
ATOM 588 N N . THR A 1 71 ? -7.913 -2.883 1.652 1.00 60.75 71 THR A N 1
ATOM 589 C CA . THR A 1 71 ? -9.178 -3.191 1.001 1.00 60.75 71 THR A CA 1
ATOM 590 C C . THR A 1 71 ? -9.149 -4.664 0.614 1.00 60.75 71 THR A C 1
ATOM 592 O O . THR A 1 71 ? -8.303 -5.075 -0.181 1.00 60.75 71 THR A O 1
ATOM 595 N N . LEU A 1 72 ? -10.091 -5.468 1.114 1.00 52.47 72 LEU A N 1
ATOM 596 C CA . LEU A 1 72 ? -10.581 -6.539 0.260 1.00 52.47 72 LEU A CA 1
ATOM 597 C C . LEU A 1 72 ? -11.728 -6.009 -0.571 1.00 52.47 72 LEU A C 1
ATOM 599 O O . LEU A 1 72 ? -12.689 -5.433 -0.067 1.00 52.47 72 LEU A O 1
ATOM 603 N N . PHE A 1 73 ? -11.535 -6.165 -1.872 1.00 50.31 73 PHE A N 1
ATOM 604 C CA . PHE A 1 73 ? -12.283 -5.570 -2.964 1.00 50.31 73 PHE A CA 1
ATOM 605 C C . PHE A 1 73 ? -13.663 -6.223 -3.108 1.00 50.31 73 PHE A C 1
ATOM 607 O O . PHE A 1 73 ? -13.997 -6.795 -4.138 1.00 50.31 73 PHE A O 1
ATOM 614 N N . PHE A 1 74 ? -14.445 -6.221 -2.031 1.00 43.97 74 PHE A N 1
ATOM 615 C CA . PHE A 1 74 ? -15.754 -6.860 -1.996 1.00 43.97 74 PHE A CA 1
ATOM 616 C C . PHE A 1 74 ? -16.879 -5.927 -2.444 1.00 43.97 74 PHE A C 1
ATOM 618 O O . PHE A 1 74 ? -17.922 -6.435 -2.834 1.00 43.97 74 PHE A O 1
ATOM 625 N N . TYR A 1 75 ? -16.693 -4.600 -2.405 1.00 39.75 75 TYR A N 1
ATOM 626 C CA . TYR A 1 75 ? -17.786 -3.647 -2.666 1.00 39.75 75 TYR A CA 1
ATOM 627 C C . TYR A 1 75 ? -17.378 -2.279 -3.242 1.00 39.75 75 TYR A C 1
ATOM 629 O O . TYR A 1 75 ? -18.222 -1.392 -3.333 1.00 39.75 75 TYR A O 1
ATOM 637 N N . PHE A 1 76 ? -16.123 -2.091 -3.653 1.00 40.53 76 PHE A N 1
ATOM 638 C CA . PHE A 1 76 ? -15.736 -0.911 -4.430 1.00 40.53 76 PHE A CA 1
ATOM 639 C C . PHE A 1 76 ? -15.547 -1.320 -5.885 1.00 40.53 76 PHE A C 1
ATOM 641 O O . PHE A 1 76 ? -14.853 -2.296 -6.149 1.00 40.53 76 PHE A O 1
ATOM 648 N N . ASP A 1 77 ? -16.186 -0.586 -6.795 1.00 41.41 77 ASP A N 1
ATOM 649 C CA . ASP A 1 77 ? -16.061 -0.732 -8.245 1.00 41.41 77 ASP A CA 1
ATOM 650 C C . ASP A 1 77 ? -14.598 -0.478 -8.645 1.00 41.41 77 ASP A C 1
ATOM 652 O O . ASP A 1 77 ? -14.148 0.661 -8.794 1.00 41.41 77 ASP A O 1
ATOM 656 N N . CYS A 1 78 ? -13.812 -1.554 -8.726 1.00 45.16 78 CYS A N 1
ATOM 657 C CA . CYS A 1 78 ? -12.377 -1.475 -9.011 1.00 45.16 78 CYS A CA 1
ATOM 658 C C . CYS A 1 78 ? -12.094 -1.330 -10.496 1.00 45.16 78 CYS A C 1
ATOM 660 O O . CYS A 1 78 ? -10.935 -1.146 -10.874 1.00 45.16 78 CYS A O 1
ATOM 662 N N . SER A 1 79 ? -13.133 -1.408 -11.335 1.00 43.97 79 SER A N 1
ATOM 663 C CA . SER A 1 79 ? -12.998 -1.332 -12.786 1.00 43.97 79 SER A CA 1
ATOM 664 C C . SER A 1 79 ? -12.384 -0.004 -13.251 1.00 43.97 79 SER A C 1
ATOM 666 O O . SER A 1 79 ? -11.815 0.037 -14.341 1.00 43.97 79 SER A O 1
ATOM 668 N N . GLY A 1 80 ? -12.436 1.046 -12.414 1.00 47.62 80 GLY A N 1
ATOM 669 C CA . GLY A 1 80 ? -11.874 2.368 -12.705 1.00 47.62 80 GLY A CA 1
ATOM 670 C C .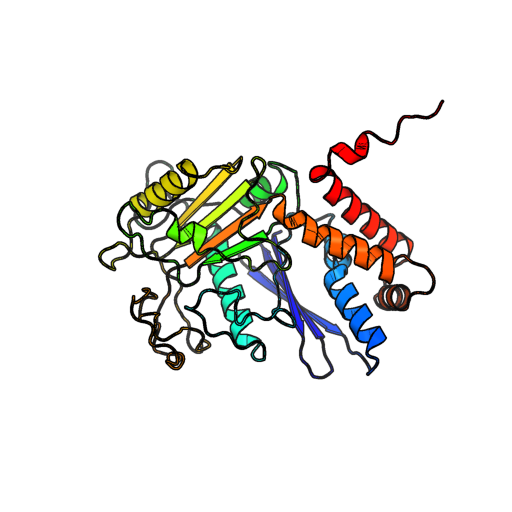 GLY A 1 80 ? -10.714 2.853 -11.821 1.00 47.62 80 GLY A C 1
ATOM 671 O O . GLY A 1 80 ? -10.120 3.868 -12.172 1.00 47.62 80 GLY A O 1
ATOM 672 N N . TYR A 1 81 ? -10.389 2.195 -10.696 1.00 50.47 81 TYR A N 1
ATOM 673 C CA . TYR A 1 81 ? -9.459 2.759 -9.693 1.00 50.47 81 TYR A CA 1
ATOM 674 C C . TYR A 1 81 ? -8.009 2.274 -9.829 1.00 50.47 81 TYR A C 1
ATOM 676 O O . TYR A 1 81 ? -7.073 3.021 -9.560 1.00 50.47 81 TYR A O 1
ATOM 684 N N . LEU A 1 82 ? -7.797 1.032 -10.271 1.00 59.56 82 LEU A N 1
ATOM 685 C CA . LEU A 1 82 ? -6.452 0.522 -10.534 1.00 59.56 82 LEU A CA 1
ATOM 686 C C . LEU A 1 82 ? -6.099 0.743 -12.006 1.00 59.56 82 LEU A C 1
ATOM 688 O O . LEU A 1 82 ? -6.931 0.537 -12.886 1.00 59.56 82 LEU A O 1
ATOM 692 N N . SER A 1 83 ? -4.861 1.192 -12.238 1.00 62.47 83 SER A N 1
ATOM 693 C CA . SER A 1 83 ? -4.274 1.525 -13.543 1.00 62.47 83 SER A CA 1
ATOM 694 C C . SER A 1 83 ? -4.807 0.657 -14.701 1.00 62.47 83 SER A C 1
ATOM 696 O O . SER A 1 83 ? -4.899 -0.563 -14.529 1.00 62.47 83 SER A O 1
ATOM 698 N N . PRO A 1 84 ? -5.041 1.210 -15.918 1.00 71.06 84 PRO A N 1
ATOM 699 C CA . PRO A 1 84 ? -5.532 0.468 -17.101 1.00 71.06 84 PRO A CA 1
ATOM 700 C C . PRO A 1 84 ? -4.658 -0.734 -17.512 1.00 71.06 84 PRO A C 1
ATOM 702 O O . PRO A 1 84 ? -4.977 -1.484 -18.436 1.00 71.06 84 PRO A O 1
ATOM 705 N N . LEU A 1 85 ? -3.527 -0.910 -16.835 1.00 78.88 85 LEU A N 1
ATOM 706 C CA . LEU A 1 85 ? -2.585 -2.005 -16.956 1.00 78.88 85 LEU A CA 1
ATOM 707 C C . LEU A 1 85 ? -3.091 -3.312 -16.328 1.00 78.88 85 LEU A C 1
ATOM 709 O O . LEU A 1 85 ? -2.642 -4.377 -16.767 1.00 78.88 85 LEU A O 1
ATOM 713 N N . LEU A 1 86 ? -4.010 -3.250 -15.356 1.00 83.62 86 LEU A N 1
ATOM 714 C CA . LEU A 1 86 ? -4.555 -4.408 -14.646 1.00 83.62 86 LEU A CA 1
ATOM 715 C C . LEU A 1 86 ? -6.046 -4.624 -14.963 1.00 83.62 86 LEU A C 1
ATOM 717 O O . LEU A 1 86 ? -6.875 -3.743 -14.792 1.00 83.62 86 LEU A O 1
ATOM 721 N N . SER A 1 87 ? -6.404 -5.837 -15.386 1.00 83.81 87 SER A N 1
ATOM 722 C CA . SER A 1 87 ? -7.780 -6.299 -15.580 1.00 83.81 87 SER A CA 1
ATOM 723 C C . SER A 1 87 ? -8.208 -7.156 -14.390 1.00 83.81 87 SER A C 1
ATOM 725 O O . SER A 1 87 ? -8.084 -8.388 -14.374 1.00 83.81 87 SER A O 1
ATOM 727 N N . ILE A 1 88 ? -8.684 -6.480 -13.351 1.00 80.00 88 ILE A N 1
ATOM 728 C CA . ILE A 1 88 ? -9.190 -7.116 -12.136 1.00 80.00 88 ILE A CA 1
ATOM 729 C C . ILE A 1 88 ? -10.679 -7.381 -12.319 1.00 80.00 88 ILE A C 1
ATOM 731 O O . ILE A 1 88 ? -11.395 -6.610 -12.951 1.00 80.00 88 ILE A O 1
ATOM 735 N N . LYS A 1 89 ? -11.125 -8.532 -11.823 1.00 78.19 89 LYS A N 1
ATOM 736 C CA . LYS A 1 89 ? -12.536 -8.896 -11.806 1.00 78.19 89 LYS A CA 1
ATOM 737 C C . LYS A 1 89 ? -12.936 -9.023 -10.352 1.00 78.19 89 LYS A C 1
ATOM 739 O O . LYS A 1 89 ? -12.408 -9.910 -9.684 1.00 78.19 89 LYS A O 1
ATOM 744 N N . ASP A 1 90 ? -13.858 -8.185 -9.906 1.00 68.62 90 ASP A N 1
ATOM 745 C CA . ASP A 1 90 ? -14.270 -8.107 -8.497 1.00 68.62 90 ASP A CA 1
ATOM 746 C C . ASP A 1 90 ? -14.839 -9.444 -7.992 1.00 68.62 90 ASP A C 1
ATOM 748 O O . ASP A 1 90 ? -14.599 -9.865 -6.864 1.00 68.62 90 ASP A O 1
ATOM 752 N N . GLU A 1 91 ? -15.470 -10.210 -8.885 1.00 72.81 91 GLU A N 1
ATOM 753 C CA . GLU A 1 91 ? -15.965 -11.567 -8.621 1.00 72.81 91 GLU A CA 1
ATOM 754 C C . GLU A 1 91 ? -14.853 -12.591 -8.301 1.00 72.81 91 GLU A C 1
ATOM 756 O O . GLU A 1 91 ? -15.130 -13.701 -7.843 1.00 72.81 91 GLU A O 1
ATOM 761 N N . LYS A 1 92 ? -13.583 -12.272 -8.585 1.00 78.69 92 LYS A N 1
ATOM 762 C CA . LYS A 1 92 ? -12.446 -13.193 -8.477 1.00 78.69 92 LYS A CA 1
ATOM 763 C C . LYS A 1 92 ? -11.481 -12.760 -7.380 1.00 78.69 92 LYS A C 1
ATOM 765 O O . LYS A 1 92 ? -10.457 -12.138 -7.650 1.00 78.69 92 LYS A O 1
ATOM 770 N N . HIS A 1 93 ? -11.726 -13.221 -6.156 1.00 75.06 93 HIS A N 1
ATOM 771 C CA . HIS A 1 93 ? -10.913 -12.877 -4.975 1.00 75.06 93 HIS A CA 1
ATOM 772 C C . HIS A 1 93 ? -9.409 -13.148 -5.138 1.00 75.06 93 HIS A C 1
ATOM 774 O O . HIS A 1 93 ? -8.578 -12.404 -4.622 1.00 75.06 93 HIS A O 1
ATOM 780 N N . PHE A 1 94 ? -9.042 -14.172 -5.911 1.00 79.44 94 PHE A N 1
ATOM 781 C CA . PHE A 1 94 ? -7.639 -14.501 -6.161 1.00 79.44 94 PHE A CA 1
ATOM 782 C C . PHE A 1 94 ? -6.896 -13.464 -7.034 1.00 79.44 94 PHE A C 1
ATOM 784 O O . PHE A 1 94 ? -5.668 -13.461 -7.050 1.00 79.44 94 PHE A O 1
ATOM 791 N N . HIS A 1 95 ? -7.605 -12.578 -7.754 1.00 84.25 95 HIS A N 1
ATOM 792 C CA . HIS A 1 95 ? -6.996 -11.445 -8.469 1.00 84.25 95 HIS A CA 1
ATOM 793 C C . HIS A 1 95 ? -6.502 -10.400 -7.464 1.00 84.25 95 HIS A C 1
ATOM 795 O O . HIS A 1 95 ? -5.332 -10.027 -7.453 1.00 84.25 95 HIS A O 1
ATOM 801 N N . SER A 1 96 ? -7.400 -9.982 -6.581 1.00 79.56 96 SER A N 1
ATOM 802 C CA . SER A 1 96 ? -7.146 -9.040 -5.500 1.00 79.56 96 SER A CA 1
ATOM 803 C C . SER A 1 96 ? -6.070 -9.514 -4.531 1.00 79.56 96 SER A C 1
ATOM 805 O O . SER A 1 96 ? -5.134 -8.776 -4.227 1.00 79.56 96 SER A O 1
ATOM 807 N N . SER A 1 97 ? -6.154 -10.772 -4.087 1.00 81.56 97 SER A N 1
ATOM 808 C CA . SER A 1 97 ? -5.169 -11.335 -3.164 1.00 81.56 97 SER A CA 1
ATOM 809 C C . SER A 1 97 ? -3.765 -11.359 -3.769 1.00 81.56 97 SER A C 1
ATOM 811 O O . SER A 1 97 ? -2.791 -11.208 -3.039 1.00 81.56 97 SER A O 1
ATOM 813 N N . ALA A 1 98 ? -3.643 -11.527 -5.091 1.00 86.00 98 ALA A N 1
ATOM 814 C CA . ALA A 1 98 ? -2.354 -11.499 -5.773 1.00 86.00 98 ALA A CA 1
ATOM 815 C C . ALA A 1 98 ? -1.712 -10.105 -5.738 1.00 86.00 98 ALA A C 1
ATOM 817 O O . ALA A 1 98 ? -0.498 -10.005 -5.574 1.00 86.00 98 ALA A O 1
ATOM 818 N N . ILE A 1 99 ? -2.514 -9.039 -5.817 1.00 86.75 99 ILE A N 1
ATOM 819 C CA . ILE A 1 99 ? -2.038 -7.654 -5.692 1.00 86.75 99 ILE A CA 1
ATOM 820 C C . ILE A 1 99 ? -1.616 -7.368 -4.253 1.00 86.75 99 ILE A C 1
ATOM 822 O O . ILE A 1 99 ? -0.524 -6.853 -4.032 1.00 86.75 99 ILE A O 1
ATOM 826 N N . CYS A 1 100 ? -2.423 -7.771 -3.266 1.00 85.38 100 CYS A N 1
ATOM 827 C CA . CYS A 1 100 ? -2.039 -7.650 -1.860 1.00 85.38 100 CYS A CA 1
ATOM 828 C C . CYS A 1 100 ? -0.739 -8.417 -1.580 1.00 85.38 100 CYS A C 1
ATOM 830 O O . CYS A 1 100 ? 0.184 -7.865 -0.994 1.00 85.38 100 CYS A O 1
ATOM 832 N N . ALA A 1 101 ? -0.612 -9.660 -2.053 1.00 86.75 101 ALA A N 1
ATOM 833 C CA . ALA A 1 101 ? 0.603 -10.456 -1.885 1.00 86.75 101 ALA A CA 1
ATOM 834 C C . ALA A 1 101 ? 1.827 -9.816 -2.566 1.00 86.75 101 ALA A C 1
ATOM 836 O O . ALA A 1 101 ? 2.924 -9.831 -2.006 1.00 86.75 101 ALA A O 1
ATOM 837 N N . ALA A 1 102 ? 1.642 -9.221 -3.745 1.00 90.56 102 ALA A N 1
ATOM 838 C CA . ALA A 1 102 ? 2.675 -8.475 -4.451 1.00 90.56 102 ALA A CA 1
ATOM 839 C C . ALA A 1 102 ? 3.121 -7.231 -3.660 1.00 90.56 102 ALA A C 1
ATOM 841 O O . ALA A 1 102 ? 4.315 -7.032 -3.446 1.00 90.56 102 ALA A O 1
ATOM 842 N N . ALA A 1 103 ? 2.174 -6.456 -3.130 1.00 91.38 103 ALA A N 1
ATOM 843 C CA . ALA A 1 103 ? 2.451 -5.299 -2.281 1.00 91.38 103 ALA A CA 1
ATOM 844 C C . ALA A 1 103 ? 3.217 -5.689 -1.008 1.00 91.38 103 ALA A C 1
ATOM 846 O O . ALA A 1 103 ? 4.238 -5.095 -0.667 1.00 91.38 103 ALA A O 1
ATOM 847 N N . MET A 1 104 ? 2.766 -6.752 -0.342 1.00 89.12 104 MET A N 1
ATOM 848 C CA . MET A 1 104 ? 3.407 -7.339 0.834 1.00 89.12 104 MET A CA 1
ATOM 849 C C . MET A 1 104 ? 4.838 -7.788 0.550 1.00 89.12 104 MET A C 1
ATOM 851 O O . MET A 1 104 ? 5.750 -7.549 1.345 1.00 89.12 104 MET A O 1
ATOM 855 N N . HIS A 1 105 ? 5.052 -8.418 -0.607 1.00 90.69 105 HIS A N 1
ATOM 856 C CA . HIS A 1 105 ? 6.385 -8.776 -1.057 1.00 90.69 105 HIS A CA 1
ATOM 857 C C . HIS A 1 105 ? 7.269 -7.534 -1.153 1.00 90.69 105 HIS A C 1
ATOM 859 O O . HIS A 1 105 ? 8.359 -7.550 -0.578 1.00 90.69 105 HIS A O 1
ATOM 865 N N . SER A 1 106 ? 6.802 -6.473 -1.820 1.00 93.12 106 SER A N 1
ATOM 866 C CA . SER A 1 106 ? 7.537 -5.214 -1.958 1.00 93.12 106 SER A CA 1
ATOM 867 C C . SER A 1 106 ? 7.869 -4.604 -0.595 1.00 93.12 106 SER A C 1
ATOM 869 O O . SER A 1 106 ? 9.040 -4.368 -0.312 1.00 93.12 106 SER A O 1
ATOM 871 N N . LEU A 1 107 ? 6.890 -4.452 0.301 1.00 92.19 107 LEU A N 1
ATOM 872 C CA . LEU A 1 107 ? 7.103 -3.892 1.645 1.00 92.19 107 LEU A CA 1
ATOM 873 C C . LEU A 1 107 ? 8.068 -4.711 2.506 1.00 92.19 107 LEU A C 1
ATOM 875 O O . LEU A 1 107 ? 8.699 -4.170 3.406 1.00 92.19 107 LEU A O 1
ATOM 879 N N . SER A 1 108 ? 8.196 -6.012 2.238 1.00 90.50 108 SER A N 1
ATOM 880 C CA . SER A 1 108 ? 9.120 -6.885 2.965 1.00 90.50 108 SER A CA 1
ATOM 881 C C . SER A 1 108 ? 10.561 -6.855 2.446 1.00 90.50 108 SER A C 1
ATOM 883 O O . SER A 1 108 ? 11.440 -7.458 3.061 1.00 90.50 108 SER A O 1
ATOM 885 N N . ILE A 1 109 ? 10.825 -6.225 1.294 1.00 91.19 109 ILE A N 1
ATOM 886 C CA . ILE A 1 109 ? 12.176 -6.151 0.714 1.00 91.19 109 ILE A CA 1
ATOM 887 C C . ILE A 1 109 ? 13.186 -5.532 1.687 1.00 91.19 109 ILE A C 1
ATOM 889 O O . ILE A 1 109 ? 14.217 -6.173 1.882 1.00 91.19 109 ILE A O 1
ATOM 893 N N . PRO A 1 110 ? 12.929 -4.375 2.333 1.00 91.00 110 PRO A N 1
ATOM 894 C CA . PRO A 1 110 ? 13.915 -3.699 3.179 1.00 91.00 110 PRO A CA 1
ATOM 895 C C . PRO A 1 110 ? 14.447 -4.591 4.306 1.00 91.00 110 PRO A C 1
ATOM 897 O O . PRO A 1 110 ? 15.650 -4.599 4.557 1.00 91.00 110 PRO A O 1
ATOM 900 N N . PHE A 1 111 ? 13.579 -5.419 4.901 1.00 88.88 111 PHE A N 1
ATOM 901 C CA . PHE A 1 111 ? 13.934 -6.354 5.979 1.00 88.88 111 PHE A CA 1
ATOM 902 C C . PHE A 1 111 ? 14.788 -7.533 5.499 1.00 88.88 111 PHE A C 1
ATOM 904 O O . PHE A 1 111 ? 15.478 -8.174 6.289 1.00 88.88 111 PHE A O 1
ATOM 911 N N . ARG A 1 112 ? 14.714 -7.849 4.202 1.00 85.44 112 ARG A N 1
ATOM 912 C CA . ARG A 1 112 ? 15.409 -8.975 3.566 1.00 85.44 112 ARG A CA 1
ATOM 913 C C . ARG A 1 112 ? 16.685 -8.550 2.840 1.00 85.44 112 ARG A C 1
ATOM 915 O O . ARG A 1 112 ? 17.413 -9.414 2.354 1.00 85.44 112 ARG A O 1
ATOM 922 N N . LEU A 1 113 ? 16.971 -7.248 2.755 1.00 84.12 113 LEU A N 1
ATOM 923 C CA . LEU A 1 113 ? 18.230 -6.758 2.202 1.00 84.12 113 LEU A CA 1
ATOM 924 C C . LEU A 1 113 ? 19.389 -7.133 3.134 1.00 84.12 113 LEU A C 1
ATOM 926 O O . LEU A 1 113 ? 19.317 -6.974 4.356 1.00 84.12 113 LEU A O 1
ATOM 930 N N . GLN A 1 114 ? 20.480 -7.635 2.554 1.00 73.31 114 GLN A N 1
ATOM 931 C CA . GLN A 1 114 ? 21.679 -7.955 3.323 1.00 73.31 114 GLN A CA 1
ATOM 932 C C . GLN A 1 114 ? 22.296 -6.678 3.901 1.00 73.31 114 GLN A C 1
ATOM 934 O O . GLN A 1 114 ? 22.306 -5.630 3.257 1.00 73.31 114 GLN A O 1
ATOM 939 N N . HIS A 1 115 ? 22.806 -6.768 5.135 1.00 59.31 115 HIS A N 1
ATOM 940 C CA . HIS A 1 115 ? 23.589 -5.680 5.710 1.00 59.31 115 HIS A CA 1
ATOM 941 C C . HIS A 1 115 ? 24.918 -5.637 4.976 1.00 59.31 115 HIS A C 1
ATOM 943 O O . HIS A 1 115 ? 25.765 -6.510 5.154 1.00 59.31 115 HIS A O 1
ATOM 949 N N . VAL A 1 116 ? 25.070 -4.641 4.122 1.00 56.53 116 VAL A N 1
ATOM 950 C CA . VAL A 1 116 ? 26.351 -4.348 3.517 1.00 56.53 116 VAL A CA 1
ATOM 951 C C . VAL A 1 116 ? 26.918 -3.186 4.329 1.00 56.53 116 VAL A C 1
ATOM 953 O O . VAL A 1 116 ? 26.228 -2.190 4.535 1.00 56.53 116 VAL A O 1
ATOM 956 N N . GLY A 1 117 ? 28.096 -3.385 4.931 1.00 56.59 117 GLY A N 1
ATOM 957 C CA . GLY A 1 117 ? 28.681 -2.427 5.874 1.00 56.59 117 GLY A CA 1
ATOM 958 C C . GLY A 1 117 ? 28.848 -1.025 5.267 1.00 56.59 117 GLY A C 1
ATOM 959 O O . GLY A 1 117 ? 28.787 -0.876 4.047 1.00 56.59 117 GLY A O 1
ATOM 960 N N . PRO A 1 118 ? 29.117 0.008 6.085 1.00 54.00 118 PRO A N 1
ATOM 961 C CA . PRO A 1 118 ? 29.089 1.424 5.683 1.00 54.00 118 PRO A CA 1
ATOM 962 C C . PRO A 1 118 ? 30.035 1.812 4.527 1.00 54.00 118 PRO A C 1
ATOM 964 O O . PRO A 1 118 ? 29.933 2.916 4.005 1.00 54.00 118 PRO A O 1
ATOM 967 N N . ALA A 1 119 ? 30.935 0.918 4.109 1.00 49.75 119 ALA A N 1
ATOM 968 C CA . ALA A 1 119 ? 31.864 1.100 2.993 1.00 49.75 119 ALA A CA 1
ATOM 969 C C . ALA A 1 119 ? 31.487 0.305 1.727 1.00 49.75 119 ALA A C 1
ATOM 971 O O . ALA A 1 119 ? 32.313 0.134 0.832 1.00 49.75 119 ALA A O 1
ATOM 972 N N . SER A 1 120 ? 30.286 -0.265 1.645 1.00 50.28 120 SER A N 1
ATOM 973 C CA . SER A 1 120 ? 29.906 -1.105 0.514 1.00 50.28 120 SER A CA 1
ATOM 974 C C . SER A 1 120 ? 28.465 -0.821 0.101 1.00 50.28 120 SER A C 1
ATOM 976 O O . SER A 1 120 ? 27.501 -1.330 0.664 1.00 50.28 120 SER A O 1
ATOM 978 N N . ASP A 1 121 ? 28.324 -0.001 -0.936 1.00 52.88 121 ASP A N 1
ATOM 979 C CA . ASP A 1 121 ? 27.093 0.049 -1.708 1.00 52.88 121 ASP A CA 1
ATOM 980 C C . ASP A 1 121 ? 26.920 -1.309 -2.385 1.00 52.88 121 ASP A C 1
ATOM 982 O O . ASP A 1 121 ? 27.681 -1.687 -3.281 1.00 52.88 121 ASP A O 1
ATOM 986 N N . SER A 1 122 ? 25.918 -2.080 -1.965 1.00 59.19 122 SER A N 1
ATOM 987 C CA . SER A 1 122 ? 25.532 -3.242 -2.755 1.00 59.19 122 SER A CA 1
ATOM 988 C C . SER A 1 122 ? 25.076 -2.720 -4.121 1.00 59.19 122 SER A C 1
ATOM 990 O O . SER A 1 122 ? 24.133 -1.933 -4.207 1.00 59.19 122 SER A O 1
ATOM 992 N N . ALA A 1 123 ? 25.722 -3.150 -5.209 1.00 67.81 123 ALA A N 1
ATOM 993 C CA . ALA A 1 123 ? 25.405 -2.679 -6.565 1.00 67.81 123 ALA A CA 1
ATOM 994 C C . ALA A 1 123 ? 23.948 -2.970 -7.001 1.00 67.81 123 ALA A C 1
ATOM 996 O O . ALA A 1 123 ? 23.495 -2.521 -8.061 1.00 67.81 123 ALA A O 1
ATOM 997 N N . HIS A 1 124 ? 23.209 -3.743 -6.197 1.00 77.12 124 HIS A N 1
ATOM 998 C CA . HIS A 1 124 ? 21.890 -4.277 -6.518 1.00 77.12 124 HIS A CA 1
ATOM 999 C C . HIS A 1 124 ? 20.764 -3.854 -5.562 1.00 77.12 124 HIS A C 1
ATOM 1001 O O . HIS A 1 124 ? 19.603 -4.007 -5.941 1.00 77.12 124 HIS A O 1
ATOM 1007 N N . SER A 1 125 ? 21.059 -3.301 -4.377 1.00 84.56 125 SER A N 1
ATOM 1008 C CA . SER A 1 125 ? 20.036 -2.812 -3.441 1.00 84.56 125 SER A CA 1
ATOM 1009 C C . SER A 1 125 ? 20.520 -1.728 -2.462 1.00 84.56 125 SER A C 1
ATOM 1011 O O . SER A 1 125 ? 21.713 -1.605 -2.195 1.00 84.56 125 SER A O 1
ATOM 1013 N N . SER A 1 126 ? 19.599 -0.928 -1.922 1.00 89.00 126 SER A N 1
ATOM 1014 C CA . SER A 1 126 ? 19.869 0.119 -0.926 1.00 89.00 126 SER A CA 1
ATOM 1015 C C . SER A 1 126 ? 18.630 0.400 -0.066 1.00 89.00 126 SER A C 1
ATOM 1017 O O . SER A 1 126 ? 17.520 0.045 -0.459 1.00 89.00 126 SER A O 1
ATOM 1019 N N . GLY A 1 127 ? 18.814 1.046 1.089 1.00 87.00 127 GLY A N 1
ATOM 1020 C CA . GLY A 1 127 ? 17.731 1.366 2.029 1.00 87.00 127 GLY A CA 1
ATOM 1021 C C . GLY A 1 127 ? 17.257 0.144 2.812 1.00 87.00 127 GLY A C 1
ATOM 1022 O O . GLY A 1 127 ? 16.067 -0.160 2.833 1.00 87.00 127 GLY A O 1
ATOM 1023 N N . LYS A 1 128 ? 18.197 -0.609 3.398 1.00 89.06 128 LYS A N 1
ATOM 1024 C CA . LYS A 1 128 ? 17.858 -1.636 4.388 1.00 89.06 128 LYS A CA 1
ATOM 1025 C C . LYS A 1 128 ? 17.187 -0.951 5.578 1.00 89.06 128 LYS A C 1
ATOM 1027 O O . LYS A 1 128 ? 17.639 0.109 5.993 1.00 89.06 128 LYS A O 1
ATOM 1032 N N . LEU A 1 129 ? 16.159 -1.594 6.110 1.00 87.75 129 LEU A N 1
ATOM 1033 C CA . LEU A 1 129 ? 15.403 -1.117 7.257 1.00 87.75 129 LEU A CA 1
ATOM 1034 C C . LEU A 1 129 ? 14.979 -2.329 8.081 1.00 87.75 129 LEU A C 1
ATOM 1036 O O . LEU A 1 129 ? 14.657 -3.364 7.492 1.00 87.75 129 LEU A O 1
ATOM 1040 N N . ASP A 1 130 ? 14.977 -2.229 9.404 1.00 88.00 130 ASP A N 1
ATOM 1041 C CA . ASP A 1 130 ? 14.314 -3.197 10.273 1.00 88.00 130 ASP A CA 1
ATOM 1042 C C . ASP A 1 130 ? 12.850 -2.805 10.564 1.00 88.00 130 ASP A C 1
ATOM 1044 O O . ASP A 1 130 ? 12.372 -1.725 10.213 1.00 88.00 130 ASP A O 1
ATOM 1048 N N . ILE A 1 131 ? 12.079 -3.729 11.143 1.00 84.88 131 ILE A N 1
ATOM 1049 C CA . ILE A 1 131 ? 10.653 -3.489 11.415 1.00 84.88 131 ILE A CA 1
ATOM 1050 C C . ILE A 1 131 ? 10.468 -2.394 12.478 1.00 84.88 131 ILE A C 1
ATOM 1052 O O . ILE A 1 131 ? 9.515 -1.626 12.386 1.00 84.88 131 ILE A O 1
ATOM 1056 N N . GLY A 1 132 ? 11.347 -2.323 13.478 1.00 86.62 132 GLY A N 1
ATOM 1057 C CA . GLY A 1 132 ? 11.291 -1.306 14.525 1.00 86.62 132 GLY A CA 1
ATOM 1058 C C . GLY A 1 132 ? 11.554 0.089 13.964 1.00 86.62 132 GLY A C 1
ATOM 1059 O O . GLY A 1 132 ? 10.778 0.999 14.232 1.00 86.62 132 GLY A O 1
ATOM 1060 N N . GLU A 1 133 ? 12.569 0.234 13.113 1.00 88.56 133 GLU A N 1
ATOM 1061 C CA . GLU A 1 133 ? 12.880 1.471 12.395 1.00 88.56 133 GLU A CA 1
ATOM 1062 C C . GLU A 1 133 ? 11.715 1.906 11.498 1.00 88.56 133 GLU A C 1
ATOM 1064 O O . GLU A 1 133 ? 11.342 3.077 11.507 1.00 88.56 133 GLU A O 1
ATOM 1069 N N . LEU A 1 134 ? 11.087 0.976 10.764 1.00 88.88 134 LEU A N 1
ATOM 1070 C CA . LEU A 1 134 ? 9.909 1.291 9.949 1.00 88.88 134 LEU A CA 1
ATOM 1071 C C . LEU A 1 134 ? 8.765 1.845 10.791 1.00 88.88 134 LEU A C 1
ATOM 1073 O O . LEU A 1 134 ? 8.133 2.831 10.409 1.00 88.88 134 LEU A O 1
ATOM 1077 N N . VAL A 1 135 ? 8.479 1.201 11.919 1.00 86.12 135 VAL A N 1
ATOM 1078 C CA . VAL A 1 135 ? 7.384 1.643 12.772 1.00 86.12 135 VAL A CA 1
ATOM 1079 C C . VAL A 1 135 ? 7.720 2.963 13.451 1.00 86.12 135 VAL A C 1
ATOM 1081 O O . VAL A 1 135 ? 6.866 3.842 13.479 1.00 86.12 135 VAL A O 1
ATOM 1084 N N . HIS A 1 136 ? 8.965 3.158 13.879 1.00 86.25 136 HIS A N 1
ATOM 1085 C CA . HIS A 1 136 ? 9.420 4.439 14.399 1.00 86.25 136 HIS A CA 1
ATOM 1086 C C . HIS A 1 136 ? 9.211 5.560 13.369 1.00 86.25 136 HIS A C 1
ATOM 1088 O O . HIS A 1 136 ? 8.620 6.591 13.679 1.00 86.25 136 HIS A O 1
ATOM 1094 N N . ILE A 1 137 ? 9.604 5.329 12.112 1.00 88.75 137 ILE A N 1
ATOM 1095 C CA . ILE A 1 137 ? 9.411 6.281 11.011 1.00 88.75 137 ILE A CA 1
ATOM 1096 C C . ILE A 1 137 ? 7.933 6.619 10.798 1.00 88.75 137 ILE A C 1
ATOM 1098 O O . ILE A 1 137 ? 7.613 7.779 10.561 1.00 88.75 137 ILE A O 1
ATOM 1102 N N . LEU A 1 138 ? 7.039 5.630 10.833 1.00 87.88 138 LEU A N 1
ATOM 1103 C CA . LEU A 1 138 ? 5.641 5.822 10.436 1.00 87.88 138 LEU A CA 1
ATOM 1104 C C . LEU A 1 138 ? 4.705 6.221 11.586 1.00 87.88 138 LEU A C 1
ATOM 1106 O O . LEU A 1 138 ? 3.722 6.922 11.346 1.00 87.88 138 LEU A O 1
ATOM 1110 N N . SER A 1 139 ? 4.995 5.761 12.804 1.00 80.69 139 SER A N 1
ATOM 1111 C CA . SER A 1 139 ? 4.097 5.846 13.966 1.00 80.69 139 SER A CA 1
ATOM 1112 C C . SER A 1 139 ? 4.631 6.713 15.097 1.00 80.69 139 SER A C 1
ATOM 1114 O O . SER A 1 139 ? 3.823 7.185 15.883 1.00 80.69 139 SER A O 1
ATOM 1116 N N . ASP A 1 140 ? 5.940 6.973 15.177 1.00 77.00 140 ASP A N 1
ATOM 1117 C CA . ASP A 1 140 ? 6.507 7.845 16.224 1.00 77.00 140 ASP A CA 1
ATOM 1118 C C . ASP A 1 140 ? 6.876 9.235 15.689 1.00 77.00 140 ASP A C 1
ATOM 1120 O O . ASP A 1 140 ? 7.047 10.186 16.454 1.00 77.00 140 ASP A O 1
ATOM 1124 N N . GLN A 1 141 ? 6.980 9.372 14.365 1.00 66.75 141 GLN A N 1
ATOM 1125 C CA . GLN A 1 141 ? 7.236 10.638 13.689 1.00 66.75 141 GLN A CA 1
ATOM 1126 C C . GLN A 1 141 ? 5.932 11.260 13.165 1.00 66.75 141 GLN A C 1
ATOM 1128 O O . GLN A 1 141 ? 4.953 10.585 12.852 1.00 66.75 141 GLN A O 1
ATOM 1133 N N . GLY A 1 142 ? 5.907 12.590 13.055 1.00 74.31 142 GLY A N 1
ATOM 1134 C CA . GLY A 1 142 ? 4.739 13.314 12.536 1.00 74.31 142 GLY A CA 1
ATOM 1135 C C . GLY A 1 142 ? 3.586 13.374 13.545 1.00 74.31 142 GLY A C 1
ATOM 1136 O O . GLY A 1 142 ? 3.755 13.958 14.612 1.00 74.31 142 GLY A O 1
ATOM 1137 N N . ARG A 1 143 ? 2.419 12.815 13.189 1.00 74.31 143 ARG A N 1
ATOM 1138 C CA . ARG A 1 143 ? 1.171 12.851 13.992 1.00 74.31 143 ARG A CA 1
ATOM 1139 C C . ARG A 1 143 ? 1.032 11.746 15.033 1.00 74.31 143 ARG A C 1
ATOM 1141 O O . ARG A 1 143 ? 0.008 11.688 15.704 1.00 74.31 143 ARG A O 1
ATOM 1148 N N . GLN A 1 144 ? 2.028 10.875 15.138 1.00 74.00 144 GLN A N 1
ATOM 1149 C CA . GLN A 1 144 ? 1.991 9.711 16.018 1.00 74.00 144 GLN A CA 1
ATOM 1150 C C . GLN A 1 144 ? 0.774 8.804 15.772 1.00 74.00 144 GLN A C 1
ATOM 1152 O O . GLN A 1 144 ? 0.044 8.431 16.690 1.00 74.00 144 GLN A O 1
ATOM 1157 N N . ASN A 1 145 ? 0.501 8.511 14.499 1.00 74.00 145 ASN A N 1
ATOM 1158 C CA . ASN A 1 145 ? -0.644 7.699 14.112 1.00 74.00 145 ASN A CA 1
ATOM 1159 C C . ASN A 1 145 ? -0.221 6.249 13.871 1.00 74.00 145 ASN A C 1
ATOM 1161 O O . ASN A 1 145 ? 0.704 5.986 13.109 1.00 74.00 145 ASN A O 1
ATOM 1165 N N . MET A 1 146 ? -0.955 5.310 14.464 1.00 76.94 146 MET A N 1
ATOM 1166 C CA . MET A 1 146 ? -0.725 3.876 14.281 1.00 76.94 146 MET A CA 1
ATOM 1167 C C . MET A 1 146 ? -1.302 3.344 12.965 1.00 76.94 146 MET A C 1
ATOM 1169 O O . MET A 1 146 ? -1.011 2.209 12.590 1.00 76.94 146 MET A O 1
ATOM 1173 N N . ILE A 1 147 ? -2.150 4.112 12.273 1.00 80.56 147 ILE A N 1
ATOM 1174 C CA . ILE A 1 147 ? -2.785 3.695 11.020 1.00 80.56 147 ILE A CA 1
ATOM 1175 C C . ILE A 1 147 ? -2.072 4.345 9.837 1.00 80.56 147 ILE A C 1
ATOM 1177 O O . ILE A 1 147 ? -1.976 5.567 9.742 1.00 80.56 147 ILE A O 1
ATOM 1181 N N . THR A 1 148 ? -1.618 3.512 8.904 1.00 86.56 148 THR A N 1
ATOM 1182 C CA . THR A 1 148 ? -0.903 3.944 7.698 1.00 86.56 148 THR A CA 1
ATOM 1183 C C . THR A 1 148 ? -1.623 3.472 6.447 1.00 86.56 148 THR A C 1
ATOM 1185 O O . THR A 1 148 ? -2.163 2.367 6.412 1.00 86.56 148 THR A O 1
ATOM 1188 N N . ALA A 1 149 ? -1.633 4.310 5.418 1.00 88.81 149 ALA A N 1
ATOM 1189 C CA . ALA A 1 149 ? -2.136 3.942 4.107 1.00 88.81 149 ALA A CA 1
ATOM 1190 C C . ALA A 1 149 ? -1.063 3.186 3.318 1.00 88.81 149 ALA A C 1
ATOM 1192 O O . ALA A 1 149 ? 0.130 3.480 3.442 1.00 88.81 149 ALA A O 1
ATOM 1193 N N . LEU A 1 150 ? -1.498 2.238 2.494 1.00 90.44 150 LEU A N 1
ATOM 1194 C CA . LEU A 1 150 ? -0.659 1.529 1.539 1.00 90.44 150 LEU A CA 1
ATOM 1195 C C . LEU A 1 150 ? -1.028 1.944 0.125 1.00 90.44 150 LEU A C 1
ATOM 1197 O O . LEU A 1 150 ? -2.149 1.694 -0.298 1.00 90.44 150 LEU A O 1
ATOM 1201 N N . ASP A 1 151 ? -0.063 2.457 -0.628 1.00 90.81 151 ASP A N 1
ATOM 1202 C CA . ASP A 1 151 ? -0.211 2.722 -2.055 1.00 90.81 151 ASP A CA 1
ATOM 1203 C C . ASP A 1 151 ? 0.732 1.838 -2.878 1.00 90.81 151 ASP A C 1
ATOM 1205 O O . ASP A 1 151 ? 1.838 1.508 -2.439 1.00 90.81 151 ASP A O 1
ATOM 1209 N N . VAL A 1 152 ? 0.312 1.443 -4.080 1.00 91.44 152 VAL A N 1
ATOM 1210 C CA . VAL A 1 152 ? 1.063 0.518 -4.942 1.00 91.44 152 VAL A CA 1
ATOM 1211 C C . VAL A 1 152 ? 1.002 0.941 -6.404 1.00 91.44 152 VAL A C 1
ATOM 1213 O O . VAL A 1 152 ? -0.042 1.352 -6.897 1.00 91.44 152 VAL A O 1
ATOM 1216 N N . ALA A 1 153 ? 2.118 0.763 -7.113 1.00 91.31 153 ALA A N 1
ATOM 1217 C CA . ALA A 1 153 ? 2.206 0.831 -8.567 1.00 91.31 153 ALA A CA 1
ATOM 1218 C C . ALA A 1 153 ? 2.636 -0.541 -9.108 1.00 91.31 153 ALA A C 1
ATOM 1220 O O . ALA A 1 153 ? 3.746 -1.011 -8.826 1.00 91.31 153 ALA A O 1
ATOM 1221 N N . MET A 1 154 ? 1.754 -1.192 -9.873 1.00 90.50 154 MET A N 1
ATOM 1222 C CA . MET A 1 154 ? 1.973 -2.530 -10.427 1.00 90.50 154 MET A CA 1
ATOM 1223 C C . MET A 1 154 ? 1.372 -2.652 -11.841 1.00 90.50 154 MET A C 1
ATOM 1225 O O . MET A 1 154 ? 0.151 -2.672 -11.977 1.00 90.50 154 MET A O 1
ATOM 1229 N N . PRO A 1 155 ? 2.194 -2.808 -12.892 1.00 90.81 155 PRO A N 1
ATOM 1230 C CA . PRO A 1 155 ? 3.642 -2.608 -12.893 1.00 90.81 155 PRO A CA 1
ATOM 1231 C C . PRO A 1 155 ? 4.011 -1.134 -12.647 1.00 90.81 155 PRO A C 1
ATOM 1233 O O . PRO A 1 155 ? 3.284 -0.227 -13.046 1.00 90.81 155 PRO A O 1
ATOM 1236 N N . ALA A 1 156 ? 5.152 -0.891 -12.005 1.00 91.12 156 ALA A N 1
ATOM 1237 C CA . ALA A 1 156 ? 5.704 0.456 -11.893 1.00 91.12 156 ALA A CA 1
ATOM 1238 C C . ALA A 1 156 ? 6.241 0.939 -13.256 1.00 91.12 156 ALA A C 1
ATOM 1240 O O . ALA A 1 156 ? 6.871 0.154 -13.973 1.00 91.12 156 ALA A O 1
ATOM 1241 N N . PRO A 1 157 ? 6.031 2.214 -13.625 1.00 88.81 157 PRO A N 1
ATOM 1242 C CA . PRO A 1 157 ? 6.492 2.735 -14.906 1.00 88.81 157 PRO A CA 1
ATOM 1243 C C . PRO A 1 157 ? 8.021 2.804 -14.986 1.00 88.81 157 PRO A C 1
ATOM 1245 O O . PRO A 1 157 ? 8.715 2.919 -13.973 1.00 88.81 157 PRO A O 1
ATOM 1248 N N . SER A 1 158 ? 8.542 2.749 -16.213 1.00 87.69 158 SER A N 1
ATOM 1249 C CA . SER A 1 158 ? 9.963 2.963 -16.493 1.00 87.69 158 SER A CA 1
ATOM 1250 C C . SER A 1 158 ? 10.382 4.402 -16.178 1.00 87.69 158 SER A C 1
ATOM 1252 O O . SER A 1 158 ? 9.573 5.329 -16.251 1.00 87.69 158 SER A O 1
ATOM 1254 N N . LEU A 1 159 ? 11.667 4.601 -15.892 1.00 86.75 159 LEU A N 1
ATOM 1255 C CA . LEU A 1 159 ? 12.278 5.925 -15.811 1.00 86.75 159 LEU A CA 1
ATOM 1256 C C . LEU A 1 159 ? 12.431 6.474 -17.237 1.00 86.75 159 LEU A C 1
ATOM 1258 O O . LEU A 1 159 ? 13.405 6.156 -17.919 1.00 86.75 159 LEU A O 1
ATOM 1262 N N . THR A 1 160 ? 11.448 7.232 -17.720 1.00 71.19 160 THR A N 1
ATOM 1263 C CA . THR A 1 160 ? 11.557 7.986 -18.977 1.00 71.19 160 THR A CA 1
ATOM 1264 C C . THR A 1 160 ? 12.294 9.310 -18.754 1.00 71.19 160 THR A C 1
ATOM 1266 O O . THR A 1 160 ? 12.520 9.733 -17.618 1.00 71.19 160 THR A O 1
ATOM 1269 N N . ASP A 1 161 ? 12.747 9.929 -19.846 1.00 52.62 161 ASP A N 1
ATOM 1270 C CA . ASP A 1 161 ? 13.552 11.152 -19.808 1.00 52.62 161 ASP A CA 1
ATOM 1271 C C . ASP A 1 161 ? 12.840 12.307 -19.071 1.00 52.62 161 ASP A C 1
ATOM 1273 O O . ASP A 1 161 ? 11.616 12.320 -18.928 1.00 52.62 161 ASP A O 1
ATOM 1277 N N . ARG A 1 162 ? 13.635 13.273 -18.589 1.00 46.22 162 ARG A N 1
ATOM 1278 C CA . ARG A 1 162 ? 13.353 14.261 -17.516 1.00 46.22 162 ARG A CA 1
ATOM 1279 C C . ARG A 1 162 ? 12.005 15.025 -17.496 1.00 46.22 162 ARG A C 1
ATOM 1281 O O . ARG A 1 162 ? 11.739 15.730 -16.526 1.00 46.22 162 ARG A O 1
ATOM 1288 N N . THR A 1 163 ? 11.138 14.921 -18.494 1.00 41.56 163 THR A N 1
ATOM 1289 C CA . THR A 1 163 ? 9.797 15.539 -18.503 1.00 41.56 163 THR A CA 1
ATOM 1290 C C . THR A 1 163 ? 8.718 14.699 -17.808 1.00 41.56 163 THR A C 1
ATOM 1292 O O . THR A 1 163 ? 7.687 15.234 -17.407 1.00 41.56 163 THR A O 1
ATOM 1295 N N . ASP A 1 164 ? 8.994 13.417 -17.570 1.00 49.72 164 ASP A N 1
ATOM 1296 C CA . ASP A 1 164 ? 8.057 12.417 -17.039 1.00 49.72 164 ASP A CA 1
ATOM 1297 C C . ASP A 1 164 ? 8.346 12.007 -15.574 1.00 49.72 164 ASP A C 1
ATOM 1299 O O . ASP A 1 164 ? 7.769 11.069 -15.022 1.00 49.72 164 ASP A O 1
ATOM 1303 N N . LEU A 1 165 ? 9.233 12.740 -14.895 1.00 42.62 165 LEU A N 1
ATOM 1304 C CA . LEU A 1 165 ? 9.830 12.393 -13.593 1.00 42.62 165 LEU A CA 1
ATOM 1305 C C . LEU A 1 165 ? 8.852 12.177 -12.420 1.00 42.62 165 LEU A C 1
ATOM 1307 O O . LEU A 1 165 ? 9.277 11.690 -11.378 1.00 42.62 165 LEU A O 1
ATOM 1311 N N . ARG A 1 166 ? 7.551 12.481 -12.549 1.00 55.00 166 ARG A N 1
ATOM 1312 C CA . ARG A 1 166 ? 6.551 12.155 -11.507 1.00 55.00 166 ARG A CA 1
ATOM 1313 C C . ARG A 1 166 ? 5.825 10.825 -11.739 1.00 55.00 166 ARG A C 1
ATOM 1315 O O . ARG A 1 166 ? 4.885 10.530 -11.008 1.00 55.00 166 ARG A O 1
ATOM 1322 N N . ASN A 1 167 ? 6.223 10.028 -12.730 1.00 69.56 167 ASN A N 1
ATOM 1323 C CA . ASN A 1 167 ? 5.446 8.869 -13.168 1.00 69.56 167 ASN A CA 1
ATOM 1324 C C . ASN A 1 167 ? 5.281 7.788 -12.098 1.00 69.56 167 ASN A C 1
ATOM 1326 O O . ASN A 1 167 ? 4.155 7.352 -11.889 1.00 69.56 167 ASN A O 1
ATOM 1330 N N . ILE A 1 168 ? 6.339 7.378 -11.383 1.00 83.19 168 ILE A N 1
ATOM 1331 C CA . ILE A 1 168 ? 6.198 6.322 -10.357 1.00 83.19 168 ILE A CA 1
ATOM 1332 C C . ILE A 1 168 ? 5.267 6.787 -9.239 1.00 83.19 168 ILE A C 1
ATOM 1334 O O . ILE A 1 168 ? 4.332 6.075 -8.900 1.00 83.19 168 ILE A O 1
ATOM 1338 N N . GLN A 1 169 ? 5.486 7.995 -8.713 1.00 80.50 169 GLN A N 1
ATOM 1339 C CA . GLN A 1 169 ? 4.674 8.543 -7.628 1.00 80.50 169 GLN A CA 1
ATOM 1340 C C . GLN A 1 169 ? 3.212 8.766 -8.037 1.00 80.50 169 GLN A C 1
ATOM 1342 O O . GLN A 1 169 ? 2.328 8.435 -7.264 1.00 80.50 169 GLN A O 1
ATOM 1347 N N . ARG A 1 170 ? 2.953 9.268 -9.251 1.00 79.31 170 ARG A N 1
ATOM 1348 C CA . ARG A 1 170 ? 1.592 9.426 -9.798 1.00 79.31 170 ARG A CA 1
ATOM 1349 C C . ARG A 1 170 ? 0.916 8.104 -10.164 1.00 79.31 170 ARG A C 1
ATOM 1351 O O . ARG A 1 170 ? -0.287 8.083 -10.366 1.00 79.31 170 ARG A O 1
ATOM 1358 N N . SER A 1 171 ? 1.689 7.030 -10.311 1.00 85.00 171 SER A N 1
ATOM 1359 C CA . SER A 1 171 ? 1.162 5.689 -10.597 1.00 85.00 171 SER A CA 1
ATOM 1360 C C . SER A 1 171 ? 0.891 4.883 -9.326 1.00 85.00 171 SER A C 1
ATOM 1362 O O . SER A 1 171 ? 0.500 3.721 -9.425 1.00 85.00 171 SER A O 1
ATOM 1364 N N . LEU A 1 172 ? 1.165 5.452 -8.146 1.00 87.56 172 LEU A N 1
ATOM 1365 C CA . LEU A 1 172 ? 0.789 4.849 -6.875 1.00 87.56 172 LEU A CA 1
ATOM 1366 C C . LEU A 1 172 ? -0.713 5.037 -6.674 1.00 87.56 172 LEU A C 1
ATOM 1368 O O . LEU A 1 172 ? -1.195 6.163 -6.689 1.00 87.56 172 LEU A O 1
ATOM 1372 N N . HIS A 1 173 ? -1.411 3.933 -6.442 1.00 86.88 173 HIS A N 1
ATOM 1373 C CA . HIS A 1 173 ? -2.830 3.923 -6.105 1.00 86.88 173 HIS A CA 1
ATOM 1374 C C . HIS A 1 173 ? -3.035 3.316 -4.727 1.00 86.88 173 HIS A C 1
ATOM 1376 O O . HIS A 1 173 ? -2.409 2.295 -4.409 1.00 86.88 173 HIS A O 1
ATOM 1382 N N . SER A 1 174 ? -3.911 3.911 -3.919 1.00 86.19 174 SER A N 1
ATOM 1383 C CA . SER A 1 174 ? -4.153 3.417 -2.568 1.00 86.19 174 SER A CA 1
ATOM 1384 C C . SER A 1 174 ? -4.866 2.061 -2.558 1.00 86.19 174 SER A C 1
ATOM 1386 O O . SER A 1 174 ? -5.965 1.880 -3.072 1.00 86.19 174 SER A O 1
ATOM 1388 N N . LEU A 1 175 ? -4.247 1.068 -1.925 1.00 82.94 175 LEU A N 1
ATOM 1389 C CA . LEU A 1 175 ? -4.900 -0.186 -1.546 1.00 82.94 175 LEU A CA 1
ATOM 1390 C C . LEU A 1 175 ? -5.660 -0.059 -0.229 1.00 82.94 175 LEU A C 1
ATOM 1392 O O . LEU A 1 175 ? -6.357 -0.996 0.164 1.00 82.94 175 LEU A O 1
ATOM 1396 N N . THR A 1 176 ? -5.524 1.067 0.463 1.00 80.69 176 THR A N 1
ATOM 1397 C CA . THR A 1 176 ? -6.301 1.372 1.653 1.00 80.69 176 THR A CA 1
ATOM 1398 C C . THR A 1 176 ? -7.618 2.021 1.226 1.00 80.69 176 THR A C 1
ATOM 1400 O O . THR A 1 176 ? -7.609 2.946 0.415 1.00 80.69 176 THR A O 1
ATOM 1403 N N . PRO A 1 177 ? -8.769 1.529 1.716 1.00 75.19 177 PRO A N 1
ATOM 1404 C CA . PRO A 1 177 ? -10.054 2.012 1.240 1.00 75.19 177 PRO A CA 1
ATOM 1405 C C . PRO A 1 177 ? -10.235 3.453 1.674 1.00 75.19 177 PRO A C 1
ATOM 1407 O O . PRO A 1 177 ? -9.697 3.846 2.707 1.00 75.19 177 PRO A O 1
ATOM 1410 N N . GLU A 1 178 ? -11.120 4.178 0.985 1.00 75.75 178 GLU A N 1
ATOM 1411 C CA . GLU A 1 178 ? -11.652 5.435 1.516 1.00 75.75 178 GLU A CA 1
ATOM 1412 C C . GLU A 1 178 ? -10.614 6.579 1.604 1.00 75.75 178 GLU A C 1
ATOM 1414 O O . GLU A 1 178 ? -10.878 7.590 2.258 1.00 75.75 178 GLU A O 1
ATOM 1419 N N . ILE A 1 179 ? -9.481 6.424 0.910 1.00 77.50 179 ILE A N 1
ATOM 1420 C CA . ILE A 1 179 ? -8.352 7.355 0.870 1.00 77.50 179 ILE A CA 1
ATOM 1421 C C . ILE A 1 179 ? -8.175 7.927 -0.541 1.00 77.50 179 ILE A C 1
ATOM 1423 O O . ILE A 1 179 ? -8.294 7.214 -1.535 1.00 77.50 179 ILE A O 1
ATOM 1427 N N . SER A 1 180 ? -7.871 9.222 -0.616 1.00 73.31 180 SER A N 1
ATOM 1428 C CA . SER A 1 180 ? -7.492 9.918 -1.849 1.00 73.31 180 SER A CA 1
ATOM 1429 C C . SER A 1 180 ? -5.986 9.793 -2.121 1.00 73.31 180 SER A C 1
ATOM 1431 O O . SER A 1 180 ? -5.160 9.825 -1.197 1.00 73.31 180 SER A O 1
ATOM 1433 N N . ASP A 1 181 ? -5.636 9.665 -3.403 1.00 68.69 181 ASP A N 1
ATOM 1434 C CA . ASP A 1 181 ? -4.249 9.611 -3.888 1.00 68.69 181 ASP A CA 1
ATOM 1435 C C . ASP A 1 181 ? -3.570 11.003 -3.868 1.00 68.69 181 ASP A C 1
ATOM 1437 O O . ASP A 1 181 ? -2.343 11.085 -3.872 1.00 68.69 181 ASP A O 1
ATOM 1441 N N . GLU A 1 182 ? -4.350 12.092 -3.789 1.00 66.62 182 GLU A N 1
ATOM 1442 C CA . GLU A 1 182 ? -3.884 13.488 -3.933 1.00 66.62 182 GLU A CA 1
ATOM 1443 C C . GLU A 1 182 ? -3.744 14.245 -2.595 1.00 66.62 182 GLU A C 1
ATOM 1445 O O . GLU A 1 182 ? -3.311 15.399 -2.559 1.00 66.62 182 GLU A O 1
ATOM 1450 N N . ASP A 1 183 ? -4.086 13.600 -1.479 1.00 64.56 183 ASP A N 1
ATOM 1451 C CA . ASP A 1 183 ? -4.091 14.216 -0.148 1.00 64.56 183 ASP A CA 1
ATOM 1452 C C . ASP A 1 183 ? -2.681 14.179 0.471 1.00 64.56 183 ASP A C 1
ATOM 1454 O O . ASP A 1 183 ? -2.381 13.406 1.388 1.00 64.56 183 ASP A O 1
ATOM 1458 N N . GLU A 1 184 ? -1.787 15.000 -0.080 1.00 69.69 184 GLU A N 1
ATOM 1459 C CA . GLU A 1 184 ? -0.431 15.218 0.427 1.00 69.69 184 GLU A CA 1
ATOM 1460 C C . GLU A 1 184 ? -0.434 16.300 1.516 1.00 69.69 184 GLU A C 1
ATOM 1462 O O . GLU A 1 184 ? -1.025 17.371 1.368 1.00 69.69 184 GLU A O 1
ATOM 1467 N N . ASP A 1 185 ? 0.261 16.040 2.621 1.00 80.06 185 ASP A N 1
ATOM 1468 C CA . ASP A 1 185 ? 0.238 16.892 3.808 1.00 80.06 185 ASP A CA 1
ATOM 1469 C C . ASP A 1 185 ? 1.661 17.102 4.361 1.00 80.06 185 ASP A C 1
ATOM 1471 O O . ASP A 1 185 ? 2.460 16.164 4.368 1.00 80.06 185 ASP A O 1
ATOM 1475 N N . PRO A 1 186 ? 2.014 18.320 4.819 1.00 83.50 186 PRO A N 1
ATOM 1476 C CA . PRO A 1 186 ? 3.379 18.654 5.238 1.00 83.50 186 PRO A CA 1
ATOM 1477 C C . PRO A 1 186 ? 3.873 17.855 6.449 1.00 83.50 186 PRO A C 1
ATOM 1479 O O . PRO A 1 186 ? 5.076 17.749 6.672 1.00 83.50 186 PRO A O 1
ATOM 1482 N N . TYR A 1 187 ? 2.967 17.287 7.242 1.00 86.50 187 TYR A N 1
ATOM 1483 C CA . TYR A 1 187 ? 3.308 16.443 8.385 1.00 86.50 187 TYR A CA 1
ATOM 1484 C C . TYR A 1 187 ? 3.356 14.953 8.028 1.00 86.50 187 TYR A C 1
ATOM 1486 O O . TYR A 1 187 ? 3.569 14.127 8.921 1.00 86.50 187 TYR A O 1
ATOM 1494 N N . ALA A 1 188 ? 3.154 14.605 6.753 1.00 88.50 188 ALA A N 1
ATOM 1495 C CA . ALA A 1 188 ? 3.181 13.229 6.303 1.00 88.50 188 ALA A CA 1
ATOM 1496 C C . ALA A 1 188 ? 4.572 12.613 6.480 1.00 88.50 188 ALA A C 1
ATOM 1498 O O . ALA A 1 188 ? 5.599 13.265 6.271 1.00 88.50 188 ALA A O 1
ATOM 1499 N N . VAL A 1 189 ? 4.595 11.337 6.841 1.00 91.38 189 VAL A N 1
ATOM 1500 C CA . VAL A 1 189 ? 5.808 10.520 6.875 1.00 91.38 189 VAL A CA 1
ATOM 1501 C C . VAL A 1 189 ? 5.589 9.284 6.020 1.00 91.38 189 VAL A C 1
ATOM 1503 O O . VAL A 1 189 ? 4.530 8.656 6.086 1.00 91.38 189 VAL A O 1
ATOM 1506 N N . GLU A 1 190 ? 6.565 8.949 5.182 1.00 92.19 190 GLU A N 1
ATOM 1507 C CA . GLU A 1 190 ? 6.444 7.833 4.246 1.00 92.19 190 GLU A CA 1
ATOM 1508 C C . GLU A 1 190 ? 7.677 6.926 4.224 1.00 92.19 190 GLU A C 1
ATOM 1510 O O . GLU A 1 190 ? 8.809 7.338 4.485 1.00 92.19 190 GLU A O 1
ATOM 1515 N N . SER A 1 191 ? 7.438 5.659 3.892 1.00 93.88 191 SER A N 1
ATOM 1516 C CA . SER A 1 191 ? 8.462 4.675 3.558 1.00 93.88 191 SER A CA 1
ATOM 1517 C C . SER A 1 191 ? 8.087 4.025 2.235 1.00 93.88 191 SER A C 1
ATOM 1519 O O . SER A 1 191 ? 7.054 3.362 2.115 1.00 93.88 191 SER A O 1
ATOM 1521 N N . MET A 1 192 ? 8.918 4.252 1.225 1.00 95.06 192 MET A N 1
ATOM 1522 C CA . MET A 1 192 ? 8.706 3.790 -0.136 1.00 95.06 192 MET A CA 1
ATOM 1523 C C . MET A 1 192 ? 9.709 2.699 -0.489 1.00 95.06 192 MET A C 1
ATOM 1525 O O . MET A 1 192 ? 10.906 2.813 -0.236 1.00 95.06 192 MET A O 1
ATOM 1529 N N . VAL A 1 193 ? 9.223 1.649 -1.138 1.00 96.12 193 VAL A N 1
ATOM 1530 C CA . VAL A 1 193 ? 10.039 0.594 -1.723 1.00 96.12 193 VAL A CA 1
ATOM 1531 C C . VAL A 1 193 ? 9.838 0.603 -3.225 1.00 96.12 193 VAL A C 1
ATOM 1533 O O . VAL A 1 193 ? 8.715 0.470 -3.701 1.00 96.12 193 VAL A O 1
ATOM 1536 N N . VAL A 1 194 ? 10.929 0.705 -3.976 1.00 95.69 194 VAL A N 1
ATOM 1537 C CA . VAL A 1 194 ? 10.928 0.652 -5.439 1.00 95.69 194 VAL A CA 1
ATOM 1538 C C . VAL A 1 194 ? 11.825 -0.488 -5.887 1.00 95.69 194 VAL A C 1
ATOM 1540 O O . VAL A 1 194 ? 12.991 -0.559 -5.495 1.00 95.69 194 VAL A O 1
ATOM 1543 N N . HIS A 1 195 ? 11.316 -1.399 -6.716 1.00 95.06 195 HIS A N 1
ATOM 1544 C CA . HIS A 1 195 ? 12.139 -2.502 -7.181 1.00 95.06 195 HIS A CA 1
ATOM 1545 C C . HIS A 1 195 ? 11.864 -2.992 -8.599 1.00 95.06 195 HIS A C 1
ATOM 1547 O O . HIS A 1 195 ? 10.746 -2.961 -9.107 1.00 95.06 195 HIS A O 1
ATOM 1553 N N . GLY A 1 196 ? 12.938 -3.435 -9.255 1.00 94.06 196 GLY A N 1
ATOM 1554 C CA . GLY A 1 196 ? 12.905 -3.958 -10.618 1.00 94.06 196 GLY A CA 1
ATOM 1555 C C . GLY A 1 196 ? 12.609 -2.926 -11.701 1.00 94.06 196 GLY A C 1
ATOM 1556 O O . GLY A 1 196 ? 12.419 -3.325 -12.844 1.00 94.06 196 GLY A O 1
ATOM 1557 N N . VAL A 1 197 ? 12.560 -1.634 -11.382 1.00 93.38 197 VAL A N 1
ATOM 1558 C CA . VAL A 1 197 ? 12.217 -0.573 -12.339 1.00 93.38 197 VAL A CA 1
ATOM 1559 C C . VAL A 1 197 ? 13.148 -0.580 -13.554 1.00 93.38 197 VAL A C 1
ATOM 1561 O O . VAL A 1 197 ? 14.341 -0.889 -13.457 1.00 93.38 197 VAL A O 1
ATOM 1564 N N . LEU A 1 198 ? 12.570 -0.276 -14.713 1.00 91.81 198 LEU A N 1
ATOM 1565 C CA . LEU A 1 198 ? 13.269 -0.202 -15.989 1.00 91.81 198 LEU A CA 1
ATOM 1566 C C . LEU A 1 198 ? 13.740 1.230 -16.271 1.00 91.81 198 LEU A C 1
ATOM 1568 O O . LEU A 1 198 ? 13.093 2.189 -15.864 1.00 91.81 198 LEU A O 1
ATOM 1572 N N . ASP A 1 199 ? 14.858 1.377 -16.968 1.00 89.38 199 ASP A N 1
ATOM 1573 C CA . ASP A 1 199 ? 15.307 2.637 -17.550 1.00 89.38 199 ASP A CA 1
ATOM 1574 C C . ASP A 1 199 ? 14.615 2.905 -18.900 1.00 89.38 199 ASP A C 1
ATOM 1576 O O . ASP A 1 199 ? 13.865 2.071 -19.419 1.00 89.38 199 ASP A O 1
ATOM 1580 N N . ALA A 1 200 ? 14.882 4.072 -19.489 1.00 82.75 200 ALA A N 1
ATOM 1581 C CA . ALA A 1 200 ? 14.352 4.462 -20.796 1.00 82.75 200 ALA A CA 1
ATOM 1582 C C . ALA A 1 200 ? 14.746 3.497 -21.934 1.00 82.75 200 ALA A C 1
ATOM 1584 O O . ALA A 1 200 ? 14.065 3.432 -22.953 1.00 82.75 200 ALA A O 1
ATOM 1585 N N . GLY A 1 201 ? 15.830 2.732 -21.764 1.00 83.25 201 GLY A N 1
ATOM 1586 C CA . GLY A 1 201 ? 16.292 1.720 -22.713 1.00 83.25 201 GLY A CA 1
ATOM 1587 C C . GLY A 1 201 ? 15.683 0.332 -22.491 1.00 83.25 201 GLY A C 1
ATOM 1588 O O . GLY A 1 201 ? 16.105 -0.619 -23.151 1.00 83.25 201 GLY A O 1
ATOM 1589 N N . GLY A 1 202 ? 14.739 0.186 -21.554 1.00 84.00 202 GLY A N 1
ATOM 1590 C CA . GLY A 1 202 ? 14.110 -1.091 -21.220 1.00 84.00 202 GLY A CA 1
ATOM 1591 C C . GLY A 1 202 ? 15.016 -2.051 -20.442 1.00 84.00 202 GLY A C 1
ATOM 1592 O O . GLY A 1 202 ? 14.710 -3.238 -20.347 1.00 84.00 202 GLY A O 1
ATOM 1593 N N . LYS A 1 203 ? 16.134 -1.575 -19.880 1.00 90.50 203 LYS A N 1
ATOM 1594 C CA . LYS A 1 203 ? 17.020 -2.359 -19.001 1.00 90.50 203 LYS A CA 1
ATOM 1595 C C . LYS A 1 203 ? 16.712 -2.049 -17.540 1.00 90.50 203 LYS A C 1
ATOM 1597 O O . LYS A 1 203 ? 16.081 -1.051 -17.231 1.00 90.50 203 LYS A O 1
ATOM 1602 N N . ARG A 1 204 ? 17.156 -2.888 -16.596 1.00 92.69 204 ARG A N 1
ATOM 1603 C CA . ARG A 1 204 ? 16.963 -2.610 -15.158 1.00 92.69 204 ARG A CA 1
ATOM 1604 C C . ARG A 1 204 ? 17.769 -1.378 -14.749 1.00 92.69 204 ARG A C 1
ATOM 1606 O O . ARG A 1 204 ? 19.005 -1.432 -14.785 1.00 92.69 204 ARG A O 1
ATOM 1613 N N . ALA A 1 205 ? 17.069 -0.343 -14.291 1.00 91.69 205 ALA A N 1
ATOM 1614 C CA . ALA A 1 205 ? 17.658 0.906 -13.831 1.00 91.69 205 ALA A CA 1
ATOM 1615 C C . ALA A 1 205 ? 18.699 0.664 -12.725 1.00 91.69 205 ALA A C 1
ATOM 1617 O O . ALA A 1 205 ? 18.636 -0.313 -11.961 1.00 91.69 205 ALA A O 1
ATOM 1618 N N . SER A 1 206 ? 19.696 1.543 -12.653 1.00 91.75 206 SER A N 1
ATOM 1619 C CA . SER A 1 206 ? 20.634 1.573 -11.538 1.00 91.75 206 SER A CA 1
ATOM 1620 C C . SER A 1 206 ? 19.954 2.124 -10.280 1.00 91.75 206 SER A C 1
ATOM 1622 O O . SER A 1 206 ? 18.953 2.838 -10.339 1.00 91.75 206 SER A O 1
ATOM 1624 N N . ILE A 1 207 ? 20.530 1.828 -9.114 1.00 91.19 207 ILE A N 1
ATOM 1625 C CA . ILE A 1 207 ? 20.046 2.377 -7.840 1.00 91.19 207 ILE A CA 1
ATOM 1626 C C . ILE A 1 207 ? 20.137 3.906 -7.843 1.00 91.19 207 ILE A C 1
ATOM 1628 O O . ILE A 1 207 ? 19.221 4.567 -7.363 1.00 91.19 207 ILE A O 1
ATOM 1632 N N . SER A 1 208 ? 21.222 4.466 -8.389 1.00 90.25 208 SER A N 1
ATOM 1633 C CA . SER A 1 208 ? 21.419 5.915 -8.465 1.00 90.25 208 SER A CA 1
ATOM 1634 C C . SER A 1 208 ? 20.361 6.590 -9.334 1.00 90.25 208 SER A C 1
ATOM 1636 O O . SER A 1 208 ? 19.802 7.588 -8.900 1.00 90.25 208 SER A O 1
ATOM 1638 N N . GLN A 1 209 ? 20.013 6.007 -10.487 1.00 90.88 209 GLN A N 1
ATOM 1639 C CA . GLN A 1 209 ? 18.957 6.523 -11.363 1.00 90.88 209 GLN A CA 1
ATOM 1640 C C . GLN A 1 209 ? 17.598 6.553 -10.656 1.00 90.88 209 GLN A C 1
ATOM 1642 O O . GLN A 1 209 ? 16.887 7.552 -10.727 1.00 90.88 209 GLN A O 1
ATOM 1647 N N . VAL A 1 210 ? 17.244 5.479 -9.940 1.00 91.81 210 VAL A N 1
ATOM 1648 C CA . VAL A 1 210 ? 15.986 5.428 -9.178 1.00 91.81 210 VAL A CA 1
ATOM 1649 C C . VAL A 1 210 ? 15.993 6.464 -8.052 1.00 91.81 210 VAL A C 1
ATOM 1651 O O . VAL A 1 210 ? 15.023 7.201 -7.904 1.00 91.81 210 VAL A O 1
ATOM 1654 N N . LYS A 1 211 ? 17.085 6.557 -7.279 1.00 91.44 211 LYS A N 1
ATOM 1655 C CA . LYS A 1 211 ? 17.215 7.543 -6.195 1.00 91.44 211 LYS A CA 1
ATOM 1656 C C . LYS A 1 211 ? 17.107 8.973 -6.717 1.00 91.44 211 LYS A C 1
ATOM 1658 O O . LYS A 1 211 ? 16.320 9.739 -6.178 1.00 91.44 211 LYS A O 1
ATOM 1663 N N . GLU A 1 212 ? 17.847 9.315 -7.770 1.00 89.88 212 GLU A N 1
ATOM 1664 C CA . GLU A 1 212 ? 17.803 10.645 -8.383 1.00 89.88 212 GLU A CA 1
ATOM 1665 C C . GLU A 1 212 ? 16.390 10.966 -8.880 1.00 89.88 212 GLU A C 1
ATOM 1667 O O . GLU A 1 212 ? 15.857 12.020 -8.551 1.00 89.88 212 GLU A O 1
ATOM 1672 N N . SER A 1 213 ? 15.735 10.026 -9.572 1.00 88.69 213 SER A N 1
ATOM 1673 C CA . SER A 1 213 ? 14.367 10.221 -10.059 1.00 88.69 213 SER A CA 1
ATOM 1674 C C . SER A 1 213 ? 13.366 10.477 -8.930 1.00 88.69 213 SER A C 1
ATOM 1676 O O . SER A 1 213 ? 12.533 11.371 -9.065 1.00 88.69 213 SER A O 1
ATOM 1678 N N . ILE A 1 214 ? 13.422 9.718 -7.830 1.00 88.94 214 ILE A N 1
ATOM 1679 C CA . ILE A 1 214 ? 12.506 9.903 -6.695 1.00 88.94 214 ILE A CA 1
ATOM 1680 C C . ILE A 1 214 ? 12.827 11.197 -5.937 1.00 88.94 214 ILE A C 1
ATOM 1682 O O . ILE A 1 214 ? 11.906 11.943 -5.608 1.00 88.94 214 ILE A O 1
ATOM 1686 N N . CYS A 1 215 ? 14.107 11.511 -5.709 1.00 88.06 215 CYS A N 1
ATOM 1687 C CA . CYS A 1 215 ? 14.516 12.762 -5.069 1.00 88.06 215 CYS A CA 1
ATOM 1688 C C . CYS A 1 215 ? 14.061 13.980 -5.882 1.00 88.06 215 CYS A C 1
ATOM 1690 O O . CYS A 1 215 ? 13.418 14.867 -5.328 1.00 88.06 215 CYS A O 1
ATOM 1692 N N . SER A 1 216 ? 14.296 13.995 -7.198 1.00 87.12 216 SER A N 1
ATOM 1693 C CA . SER A 1 216 ? 13.819 15.072 -8.073 1.00 87.12 216 SER A CA 1
ATOM 1694 C C . SER A 1 216 ? 12.291 15.176 -8.088 1.00 87.12 216 SER A C 1
ATOM 1696 O O . SER A 1 216 ? 11.748 16.282 -8.115 1.00 87.12 216 SER A O 1
ATOM 1698 N N . ALA A 1 217 ? 11.575 14.046 -8.034 1.00 85.00 217 ALA A N 1
ATOM 1699 C CA . ALA A 1 217 ? 10.117 14.047 -7.948 1.00 85.00 217 ALA A CA 1
ATOM 1700 C C . ALA A 1 217 ? 9.622 14.686 -6.642 1.00 85.00 217 ALA A C 1
ATOM 1702 O O . ALA A 1 217 ? 8.739 15.541 -6.689 1.00 85.00 217 ALA A O 1
ATOM 1703 N N . LEU A 1 218 ? 10.220 14.324 -5.500 1.00 83.56 218 LEU A N 1
ATOM 1704 C CA . LEU A 1 218 ? 9.923 14.919 -4.193 1.00 83.56 218 LEU A CA 1
ATOM 1705 C C . LEU A 1 218 ? 10.270 16.411 -4.156 1.00 83.56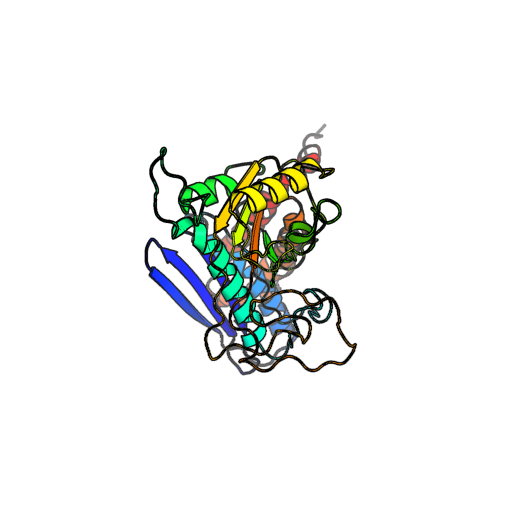 218 LEU A C 1
ATOM 1707 O O . LEU A 1 218 ? 9.501 17.208 -3.624 1.00 83.56 218 LEU A O 1
ATOM 1711 N N . GLU A 1 219 ? 11.395 16.814 -4.747 1.00 84.88 219 GLU A N 1
ATOM 1712 C CA . GLU A 1 219 ? 11.813 18.215 -4.811 1.00 84.88 219 GLU A CA 1
ATOM 1713 C C . GLU A 1 219 ? 10.824 19.100 -5.572 1.00 84.88 219 GLU A C 1
ATOM 1715 O O . GLU A 1 219 ? 10.609 20.241 -5.160 1.00 84.88 219 GLU A O 1
ATOM 1720 N N . GLY A 1 220 ? 10.204 18.558 -6.624 1.00 80.62 220 GLY A N 1
ATOM 1721 C CA . GLY A 1 220 ? 9.212 19.238 -7.456 1.00 80.62 220 GLY A CA 1
ATOM 1722 C C . GLY A 1 220 ? 7.766 19.191 -6.945 1.00 80.62 220 GLY A C 1
ATOM 1723 O O . GLY A 1 220 ? 6.873 19.672 -7.652 1.00 80.62 220 GLY A O 1
ATOM 1724 N N . ARG A 1 221 ? 7.495 18.600 -5.770 1.00 80.69 221 ARG A N 1
ATOM 1725 C CA . ARG A 1 221 ? 6.154 18.603 -5.155 1.00 80.69 221 ARG A CA 1
ATOM 1726 C C . ARG A 1 221 ? 5.837 19.948 -4.501 1.00 80.69 221 ARG A C 1
ATOM 1728 O O . ARG A 1 221 ? 6.711 20.581 -3.915 1.00 80.69 221 ARG A O 1
ATOM 1735 N N . ALA A 1 222 ? 4.561 20.338 -4.562 1.00 82.06 222 ALA A N 1
ATOM 1736 C CA . ALA A 1 222 ? 4.049 21.513 -3.855 1.00 82.06 222 ALA A CA 1
ATOM 1737 C C . ALA A 1 222 ? 4.123 21.325 -2.330 1.00 82.06 222 ALA A C 1
ATOM 1739 O O . ALA A 1 222 ? 4.574 22.217 -1.617 1.00 82.06 222 ALA A O 1
ATOM 1740 N N . THR A 1 223 ? 3.760 20.130 -1.861 1.00 84.38 223 THR A N 1
ATOM 1741 C CA . THR A 1 223 ? 3.839 19.718 -0.457 1.00 84.38 223 THR A CA 1
ATOM 1742 C C . THR A 1 223 ? 4.785 18.531 -0.354 1.00 84.38 223 THR A C 1
ATOM 1744 O O . THR A 1 223 ? 4.622 17.540 -1.066 1.00 84.38 223 THR A O 1
ATOM 1747 N N . LYS A 1 224 ? 5.805 18.641 0.499 1.00 85.88 224 LYS A N 1
ATOM 1748 C CA . LYS A 1 224 ? 6.772 17.566 0.749 1.00 85.88 224 LYS A CA 1
ATOM 1749 C C . LYS A 1 224 ? 6.422 16.871 2.062 1.00 85.88 224 LYS A C 1
ATOM 1751 O O . LYS A 1 224 ? 6.067 17.575 3.009 1.00 85.88 224 LYS A O 1
ATOM 1756 N N . PRO A 1 225 ? 6.563 15.537 2.147 1.00 88.19 225 PRO A N 1
ATOM 1757 C CA . PRO A 1 225 ? 6.454 14.861 3.427 1.00 88.19 225 PRO A CA 1
ATOM 1758 C C . PRO A 1 225 ? 7.551 15.370 4.367 1.00 88.19 225 PRO A C 1
ATOM 1760 O O . PRO A 1 225 ? 8.669 15.675 3.939 1.00 88.19 225 PRO A O 1
ATOM 1763 N N . LYS A 1 226 ? 7.243 15.416 5.663 1.00 89.81 226 LYS A N 1
ATOM 1764 C CA . LYS A 1 226 ? 8.197 15.743 6.727 1.00 89.81 226 LYS A CA 1
ATOM 1765 C C . LYS A 1 226 ? 9.398 14.801 6.705 1.00 89.81 226 LYS A C 1
ATOM 1767 O O . LYS A 1 226 ? 10.521 15.217 6.979 1.00 89.81 226 LYS A O 1
ATOM 1772 N N . PHE A 1 227 ? 9.150 13.529 6.405 1.00 89.50 227 PHE A N 1
ATOM 1773 C CA . PHE A 1 227 ? 10.176 12.503 6.314 1.00 89.50 227 PHE A CA 1
ATOM 1774 C C . PHE A 1 227 ? 9.808 11.471 5.247 1.00 89.50 227 PHE A C 1
ATOM 1776 O O . PHE A 1 227 ? 8.660 11.040 5.164 1.00 89.50 227 PHE A O 1
ATOM 1783 N N . SER A 1 228 ? 10.791 11.053 4.452 1.00 90.62 228 SER A N 1
ATOM 1784 C CA . SER A 1 228 ? 10.623 10.034 3.417 1.00 90.62 228 SER A CA 1
ATOM 1785 C C . SER A 1 228 ? 11.814 9.087 3.424 1.00 90.62 228 SER A C 1
ATOM 1787 O O . SER A 1 228 ? 12.942 9.489 3.136 1.00 90.62 228 SER A O 1
ATOM 1789 N N . HIS A 1 229 ? 11.555 7.815 3.701 1.00 93.62 229 HIS A N 1
ATOM 1790 C CA . HIS A 1 229 ? 12.524 6.740 3.541 1.00 93.62 229 HIS A CA 1
ATOM 1791 C C . HIS A 1 229 ? 12.349 6.046 2.183 1.00 93.62 229 HIS A C 1
ATOM 1793 O O . HIS A 1 229 ? 11.225 5.825 1.735 1.00 93.62 229 HIS A O 1
ATOM 1799 N N . LEU A 1 230 ? 13.458 5.671 1.537 1.00 93.81 230 LEU A N 1
ATOM 1800 C CA . LEU A 1 230 ? 13.453 4.989 0.242 1.00 93.81 230 LEU A CA 1
ATOM 1801 C C . LEU A 1 230 ? 14.341 3.740 0.262 1.00 93.81 230 LEU A C 1
ATOM 1803 O O . LEU A 1 230 ? 15.563 3.828 0.405 1.00 93.81 230 LEU A O 1
ATOM 1807 N N . SER A 1 231 ? 13.729 2.592 -0.015 1.00 94.62 231 SER A N 1
ATOM 1808 C CA . SER A 1 231 ? 14.415 1.338 -0.320 1.00 94.62 231 SER A CA 1
ATOM 1809 C C . SER A 1 231 ? 14.367 1.050 -1.810 1.00 94.62 231 SER A C 1
ATOM 1811 O O . SER A 1 231 ? 13.315 1.136 -2.441 1.00 94.62 231 SER A O 1
ATOM 1813 N N . VAL A 1 232 ? 15.502 0.649 -2.376 1.00 93.88 232 VAL A N 1
ATOM 1814 C CA . VAL A 1 232 ? 15.625 0.347 -3.804 1.00 93.88 232 VAL A CA 1
ATOM 1815 C C . VAL A 1 232 ? 16.223 -1.037 -3.999 1.00 93.88 232 VAL A C 1
ATOM 1817 O O . VAL A 1 232 ? 17.213 -1.382 -3.361 1.00 93.88 232 VAL A O 1
ATOM 1820 N N . SER A 1 233 ? 15.669 -1.822 -4.921 1.00 93.50 233 SER A N 1
ATOM 1821 C CA . SER A 1 233 ? 16.262 -3.086 -5.370 1.00 93.50 233 SER A CA 1
ATOM 1822 C C . SER A 1 233 ? 16.175 -3.230 -6.885 1.00 93.50 233 SER A C 1
ATOM 1824 O O . SER A 1 233 ? 15.187 -2.868 -7.511 1.00 93.50 233 SER A O 1
ATOM 1826 N N . ARG A 1 234 ? 17.195 -3.803 -7.521 1.00 93.31 234 ARG A N 1
ATOM 1827 C CA . ARG A 1 234 ? 17.159 -4.070 -8.971 1.00 93.31 234 ARG A CA 1
ATOM 1828 C C . ARG A 1 234 ? 16.350 -5.322 -9.329 1.00 93.31 234 ARG A C 1
ATOM 1830 O O . ARG A 1 234 ? 16.109 -5.569 -10.509 1.00 93.31 234 ARG A O 1
ATOM 1837 N N . CYS A 1 235 ? 15.935 -6.108 -8.334 1.00 93.00 235 CYS A N 1
ATOM 1838 C CA . CYS A 1 235 ? 15.203 -7.355 -8.536 1.00 93.00 235 CYS A CA 1
ATOM 1839 C C . CYS A 1 235 ? 13.693 -7.089 -8.722 1.00 93.00 235 CYS A C 1
ATOM 1841 O O . CYS A 1 235 ? 13.063 -6.560 -7.802 1.00 93.00 235 CYS A O 1
ATOM 1843 N N . PRO A 1 236 ? 13.091 -7.423 -9.880 1.00 94.94 236 PRO A N 1
ATOM 1844 C CA . PRO A 1 236 ? 11.645 -7.303 -10.085 1.00 94.94 236 PRO A CA 1
ATOM 1845 C C . PRO A 1 236 ? 10.875 -8.348 -9.272 1.00 94.94 236 PRO A C 1
ATOM 1847 O O . PRO A 1 236 ? 11.449 -9.343 -8.829 1.00 94.94 236 PRO A O 1
ATOM 1850 N N . LEU A 1 237 ? 9.564 -8.154 -9.114 1.00 94.00 237 LEU A N 1
ATOM 1851 C CA . LEU A 1 237 ? 8.699 -9.194 -8.565 1.00 94.00 237 LEU A CA 1
ATOM 1852 C C . LEU A 1 237 ? 8.606 -10.349 -9.581 1.00 94.00 237 LEU A C 1
ATOM 1854 O O . LEU A 1 237 ? 8.119 -10.115 -10.691 1.00 94.00 237 LEU A O 1
ATOM 1858 N N . PRO A 1 238 ? 9.030 -11.583 -9.250 1.00 92.38 238 PRO A N 1
ATOM 1859 C CA . PRO A 1 238 ? 8.746 -12.739 -10.094 1.00 92.38 238 PRO A CA 1
ATOM 1860 C C . PRO A 1 238 ? 7.248 -13.062 -10.055 1.00 92.38 238 PRO A C 1
ATOM 1862 O O . PRO A 1 238 ? 6.633 -13.005 -8.992 1.00 92.38 238 PRO A O 1
ATOM 1865 N N . ILE A 1 239 ? 6.670 -13.437 -11.196 1.00 90.19 239 ILE A N 1
ATOM 1866 C CA . ILE A 1 239 ? 5.269 -13.863 -11.290 1.00 90.19 239 ILE A CA 1
ATOM 1867 C C . ILE A 1 239 ? 5.212 -15.400 -11.183 1.00 90.19 239 ILE A C 1
ATOM 1869 O O . ILE A 1 239 ? 5.570 -16.085 -12.144 1.00 90.19 239 ILE A O 1
ATOM 1873 N N . PRO A 1 240 ? 4.836 -15.976 -10.020 1.00 80.88 240 PRO A N 1
ATOM 1874 C CA . PRO A 1 240 ? 4.873 -17.423 -9.808 1.00 80.88 240 PRO A CA 1
ATOM 1875 C C . PRO A 1 240 ? 3.711 -18.120 -10.511 1.00 80.88 240 PRO A C 1
ATOM 1877 O O . PRO A 1 240 ? 2.587 -17.637 -10.475 1.00 80.88 240 PRO A O 1
ATOM 1880 N N . LEU A 1 241 ? 3.939 -19.300 -11.087 1.00 78.69 241 LEU A N 1
ATOM 1881 C CA . LEU A 1 241 ? 2.853 -20.094 -11.661 1.00 78.69 241 LEU A CA 1
ATOM 1882 C C . LEU A 1 241 ? 2.247 -21.042 -10.612 1.00 78.69 241 LEU A C 1
ATOM 1884 O O . LEU A 1 241 ? 3.003 -21.743 -9.939 1.00 78.69 241 LEU A O 1
ATOM 1888 N N . PRO A 1 242 ? 0.906 -21.121 -10.504 1.00 77.69 242 PRO A N 1
ATOM 1889 C CA . PRO A 1 242 ? -0.089 -20.343 -11.252 1.00 77.69 242 PRO A CA 1
ATOM 1890 C C . PRO A 1 242 ? -0.274 -18.911 -10.698 1.00 77.69 242 PRO A C 1
ATOM 1892 O O . PRO A 1 242 ? -0.496 -18.736 -9.503 1.00 77.69 242 PRO A O 1
ATOM 1895 N N . PHE A 1 243 ? -0.272 -17.899 -11.579 1.00 82.12 243 PHE A N 1
ATOM 1896 C CA . PHE A 1 243 ? -0.638 -16.508 -11.257 1.00 82.12 243 PHE A CA 1
ATOM 1897 C C . PHE A 1 243 ? -1.935 -16.125 -11.979 1.00 82.12 243 PHE A C 1
ATOM 1899 O O . PHE A 1 243 ? -2.148 -16.587 -13.108 1.00 82.12 243 PHE A O 1
ATOM 1906 N N . PRO A 1 244 ? -2.810 -15.280 -11.402 1.00 85.06 244 PRO A N 1
ATOM 1907 C CA . PRO A 1 244 ? -3.980 -14.802 -12.125 1.00 85.06 244 PRO A CA 1
ATOM 1908 C C . PRO A 1 244 ? -3.596 -13.982 -13.361 1.00 85.06 244 PRO A C 1
ATOM 1910 O O . PRO A 1 244 ? -2.692 -13.151 -13.334 1.00 85.06 244 PRO A O 1
ATOM 1913 N N . SER A 1 245 ? -4.341 -14.165 -14.450 1.00 86.19 245 SER A N 1
ATOM 1914 C CA . SER A 1 245 ? -4.227 -13.356 -15.670 1.00 86.19 245 SER A CA 1
ATOM 1915 C C . SER A 1 245 ? -4.816 -11.957 -15.475 1.00 86.19 245 SER A C 1
ATOM 1917 O O . SER A 1 245 ? -5.868 -11.643 -16.030 1.00 86.19 245 SER A O 1
ATOM 1919 N N . ILE A 1 246 ? -4.159 -11.141 -14.650 1.00 86.19 246 ILE A N 1
ATOM 1920 C CA . ILE A 1 246 ? -4.566 -9.759 -14.362 1.00 86.19 246 ILE A CA 1
ATOM 1921 C C . ILE A 1 246 ? -3.876 -8.736 -15.256 1.00 86.19 246 ILE A C 1
ATOM 1923 O O . ILE A 1 246 ? -4.326 -7.606 -15.319 1.00 86.19 246 ILE A O 1
ATOM 1927 N N . PHE A 1 247 ? -2.805 -9.089 -15.961 1.00 87.94 247 PHE A N 1
ATOM 1928 C CA . PHE A 1 247 ? -2.086 -8.126 -16.791 1.00 87.94 247 PHE A CA 1
ATOM 1929 C C . PHE A 1 247 ? -2.780 -7.912 -18.142 1.00 87.94 247 PHE A C 1
ATOM 1931 O O . PHE A 1 247 ? -3.135 -8.865 -18.847 1.00 87.94 247 PHE A O 1
ATOM 1938 N N . SER A 1 248 ? -2.967 -6.646 -18.510 1.00 85.25 248 SER A N 1
ATOM 1939 C CA . SER A 1 248 ? -3.495 -6.246 -19.816 1.00 85.25 248 SER A CA 1
ATOM 1940 C C . SER A 1 248 ? -2.507 -6.540 -20.955 1.00 85.25 248 SER A C 1
ATOM 1942 O O . SER A 1 248 ? -1.339 -6.877 -20.743 1.00 85.25 248 SER A O 1
ATOM 1944 N N . SER A 1 249 ? -2.962 -6.379 -22.200 1.00 83.19 249 SER A N 1
ATOM 1945 C CA . SER A 1 249 ? -2.107 -6.484 -23.391 1.00 83.19 249 SER A CA 1
ATOM 1946 C C . SER A 1 249 ? -0.954 -5.478 -23.411 1.00 83.19 249 SER A C 1
ATOM 1948 O O . SER A 1 249 ? 0.078 -5.757 -24.021 1.00 83.19 249 SER A O 1
ATOM 1950 N N . SER A 1 250 ? -1.121 -4.352 -22.718 1.00 83.31 250 SER A N 1
ATOM 1951 C CA . SER A 1 250 ? -0.159 -3.253 -22.638 1.00 83.31 250 SER A CA 1
ATOM 1952 C C . SER A 1 250 ? 1.009 -3.545 -21.698 1.00 83.31 250 SER A C 1
ATOM 1954 O O . SER A 1 250 ? 1.920 -2.736 -21.606 1.00 83.31 250 SER A O 1
ATOM 1956 N N . VAL A 1 251 ? 1.009 -4.681 -20.997 1.00 87.38 251 VAL A N 1
ATOM 1957 C CA . VAL A 1 251 ? 2.110 -5.092 -20.117 1.00 87.38 251 VAL A CA 1
ATOM 1958 C C . VAL A 1 251 ? 2.949 -6.148 -20.822 1.00 87.38 251 VAL A C 1
ATOM 1960 O O . VAL A 1 251 ? 2.438 -7.204 -21.198 1.00 87.38 251 VAL A O 1
ATOM 1963 N N . GLY A 1 252 ? 4.225 -5.868 -21.054 1.00 88.12 252 GLY A N 1
ATOM 1964 C CA . GLY A 1 252 ? 5.166 -6.780 -21.693 1.00 88.12 252 GLY A CA 1
ATOM 1965 C C . GLY A 1 252 ? 5.707 -7.876 -20.765 1.00 88.12 252 GLY A C 1
ATOM 1966 O O . GLY A 1 252 ? 5.216 -8.077 -19.653 1.00 88.12 252 GLY A O 1
ATOM 1967 N N . GLN A 1 253 ? 6.689 -8.645 -21.237 1.00 89.81 253 GLN A N 1
ATOM 1968 C CA . GLN A 1 253 ? 7.116 -9.883 -20.565 1.00 89.81 253 GLN A CA 1
ATOM 1969 C C . GLN A 1 253 ? 7.848 -9.623 -19.241 1.00 89.81 253 GLN A C 1
ATOM 1971 O O . GLN A 1 253 ? 7.791 -10.438 -18.314 1.00 89.81 253 GLN A O 1
ATOM 1976 N N . GLN A 1 254 ? 8.539 -8.491 -19.151 1.00 89.75 254 GLN A N 1
ATOM 1977 C CA . GLN A 1 254 ? 9.279 -8.038 -17.977 1.00 89.75 254 GLN A CA 1
ATOM 1978 C C . GLN A 1 254 ? 8.518 -6.970 -17.182 1.00 89.75 254 GLN A C 1
ATOM 1980 O O . GLN A 1 254 ? 9.109 -6.342 -16.294 1.00 89.75 254 GLN A O 1
ATOM 1985 N N . GLY A 1 255 ? 7.228 -6.794 -17.490 1.00 87.94 255 GLY A N 1
ATOM 1986 C CA . GLY A 1 255 ? 6.346 -5.806 -16.886 1.00 87.94 255 GLY A CA 1
ATOM 1987 C C . GLY A 1 255 ? 6.502 -4.403 -17.467 1.00 87.94 255 GLY A C 1
ATOM 1988 O O . GLY A 1 255 ? 6.019 -3.449 -16.868 1.00 87.94 255 GLY A O 1
ATOM 1989 N N . GLU A 1 256 ? 7.179 -4.264 -18.607 1.00 88.19 256 GLU A N 1
ATOM 1990 C CA . GLU A 1 256 ? 7.291 -3.010 -19.341 1.00 88.19 256 GLU A CA 1
ATOM 1991 C C . GLU A 1 256 ? 5.919 -2.529 -19.827 1.00 88.19 256 GLU A C 1
ATOM 1993 O O . GLU A 1 256 ? 5.101 -3.317 -20.305 1.00 88.19 256 GLU A O 1
ATOM 1998 N N . ILE A 1 257 ? 5.658 -1.228 -19.706 1.00 86.81 257 ILE A N 1
ATOM 1999 C CA . ILE A 1 257 ? 4.415 -0.621 -20.187 1.00 86.81 257 ILE A CA 1
ATOM 2000 C C . ILE A 1 257 ? 4.589 -0.281 -21.670 1.00 86.81 257 ILE A C 1
ATOM 2002 O O . ILE A 1 257 ? 5.424 0.540 -22.042 1.00 86.81 257 ILE A O 1
ATOM 2006 N N . LEU A 1 258 ? 3.796 -0.925 -22.520 1.00 81.62 258 LEU A N 1
ATOM 2007 C CA . LEU A 1 258 ? 3.793 -0.763 -23.968 1.00 81.62 258 LEU A CA 1
ATOM 2008 C C . LEU A 1 258 ? 2.812 0.354 -24.353 1.00 81.62 258 LEU A C 1
ATOM 2010 O O . LEU A 1 258 ? 1.635 0.303 -24.001 1.00 81.62 258 LEU A O 1
ATOM 2014 N N . GLY A 1 259 ? 3.277 1.348 -25.115 1.00 63.47 259 GLY A N 1
ATOM 2015 C CA . GLY A 1 259 ? 2.512 2.557 -25.467 1.00 63.47 259 GLY A CA 1
ATOM 2016 C C . GLY A 1 259 ? 1.319 2.366 -26.418 1.00 63.47 259 GLY A C 1
ATOM 2017 O O . GLY A 1 259 ? 0.746 3.350 -26.871 1.00 63.47 259 GLY A O 1
ATOM 2018 N N . THR A 1 260 ? 0.930 1.131 -26.748 1.00 54.16 260 THR A N 1
ATOM 2019 C CA . THR A 1 260 ? -0.187 0.837 -27.662 1.00 54.16 260 THR A CA 1
ATOM 2020 C C . THR A 1 260 ? -1.192 -0.104 -27.000 1.00 54.16 260 THR A C 1
ATOM 2022 O O . THR A 1 260 ? -1.100 -1.326 -27.087 1.00 54.16 260 THR A O 1
ATOM 2025 N N . SER A 1 261 ? -2.182 0.476 -26.321 1.00 51.50 261 SER A N 1
ATOM 2026 C CA . SER A 1 261 ? -3.376 -0.262 -25.907 1.00 51.50 261 SER A CA 1
ATOM 2027 C C . SER A 1 261 ? -4.426 -0.152 -27.009 1.00 51.50 261 SER A C 1
ATOM 2029 O O . SER A 1 261 ? -4.921 0.939 -27.289 1.00 51.50 261 SER A O 1
ATOM 2031 N N . HIS A 1 262 ? -4.782 -1.266 -27.649 1.00 51.91 262 HIS A N 1
ATOM 2032 C CA . HIS A 1 262 ? -6.010 -1.322 -28.437 1.00 51.91 262 HIS A CA 1
ATOM 2033 C C . HIS A 1 262 ? -7.183 -1.513 -27.471 1.00 51.91 262 HIS A C 1
ATOM 2035 O O . HIS A 1 262 ? -7.248 -2.520 -26.762 1.00 51.91 262 HIS A O 1
ATOM 2041 N N . ALA A 1 263 ? -8.105 -0.548 -27.432 1.00 44.41 263 ALA A N 1
ATOM 2042 C CA . ALA A 1 263 ? -9.329 -0.650 -26.644 1.00 44.41 263 ALA A CA 1
ATOM 2043 C C . ALA A 1 263 ? -10.071 -1.954 -27.004 1.00 44.41 263 ALA A C 1
ATOM 2045 O O . ALA A 1 263 ? -10.439 -2.162 -28.158 1.00 44.41 263 ALA A O 1
ATOM 2046 N N . GLY A 1 264 ? -10.237 -2.853 -26.027 1.00 52.97 264 GLY A N 1
ATOM 2047 C CA . GLY A 1 264 ? -10.876 -4.166 -26.209 1.00 52.97 264 GLY A CA 1
ATOM 2048 C C . GLY A 1 264 ? -9.927 -5.370 -26.291 1.00 52.97 264 GLY A C 1
ATOM 2049 O O . GLY A 1 264 ? -10.394 -6.499 -26.452 1.00 52.97 264 GLY A O 1
ATOM 2050 N N . ALA A 1 265 ? -8.611 -5.181 -26.158 1.00 59.66 265 ALA A N 1
ATOM 2051 C CA . ALA A 1 265 ? -7.669 -6.295 -26.121 1.00 59.66 265 ALA A CA 1
ATOM 2052 C C . ALA A 1 265 ? -7.867 -7.174 -24.869 1.00 59.66 265 ALA A C 1
ATOM 2054 O O . ALA A 1 265 ? -7.945 -6.699 -23.735 1.00 59.66 265 ALA A O 1
ATOM 2055 N N . ARG A 1 266 ? -7.956 -8.491 -25.084 1.00 60.25 266 ARG A N 1
ATOM 2056 C CA . ARG A 1 266 ? -8.158 -9.486 -24.021 1.00 60.25 266 ARG A CA 1
ATOM 2057 C C . ARG A 1 266 ? -6.948 -9.499 -23.064 1.00 60.25 266 ARG A C 1
ATOM 2059 O O . ARG A 1 266 ? -5.820 -9.371 -23.547 1.00 60.25 266 ARG A O 1
ATOM 2066 N N . PRO A 1 267 ? -7.146 -9.703 -21.743 1.00 63.94 267 PRO A N 1
ATOM 2067 C CA . PRO A 1 267 ? -6.044 -9.879 -20.797 1.00 63.94 267 PRO A CA 1
ATOM 2068 C C . PRO A 1 267 ? -5.071 -10.949 -21.284 1.00 63.94 267 PRO A C 1
ATOM 2070 O O . PRO A 1 267 ? -5.493 -11.965 -21.853 1.00 63.94 267 PRO A O 1
ATOM 2073 N N . LYS A 1 268 ? -3.774 -10.723 -21.068 1.00 68.62 268 LYS A N 1
ATOM 2074 C CA . LYS A 1 268 ? -2.756 -11.686 -21.476 1.00 68.62 268 LYS A CA 1
ATOM 2075 C C . LYS A 1 268 ? -2.900 -12.977 -20.671 1.00 68.62 268 LYS A C 1
ATOM 2077 O O . LYS A 1 268 ? -3.294 -12.970 -19.506 1.00 68.62 268 LYS A O 1
ATOM 2082 N N . GLY A 1 269 ? -2.575 -14.103 -21.306 1.00 63.78 269 GLY A N 1
ATOM 2083 C CA . GLY A 1 269 ? -2.566 -15.399 -20.630 1.00 63.78 269 GLY A CA 1
ATOM 2084 C C . GLY A 1 269 ? -1.581 -15.427 -19.446 1.00 63.78 269 GLY A C 1
ATOM 2085 O O . GLY A 1 269 ? -0.651 -14.619 -19.410 1.00 63.78 269 GLY A O 1
ATOM 2086 N N . PRO A 1 270 ? -1.732 -16.374 -18.500 1.00 59.84 270 PRO A N 1
ATOM 2087 C CA . PRO A 1 270 ? -0.943 -16.432 -17.258 1.00 59.84 270 PRO A CA 1
ATOM 2088 C C . PRO A 1 270 ? 0.580 -16.481 -17.461 1.00 59.84 270 PRO A C 1
ATOM 2090 O O . PRO A 1 270 ? 1.333 -16.125 -16.567 1.00 59.84 270 PRO A O 1
ATOM 2093 N N . LEU A 1 271 ? 1.030 -16.943 -18.632 1.00 67.88 271 LEU A N 1
ATOM 2094 C CA . LEU A 1 271 ? 2.439 -17.166 -18.975 1.00 67.88 271 LEU A CA 1
ATOM 2095 C C . LEU A 1 271 ? 3.107 -15.971 -19.668 1.00 67.88 271 LEU A C 1
ATOM 2097 O O . LEU A 1 271 ? 4.296 -16.021 -19.967 1.00 67.88 271 LEU A O 1
ATOM 2101 N N . ALA A 1 272 ? 2.352 -14.922 -19.990 1.00 82.19 272 ALA A N 1
ATOM 2102 C CA . ALA A 1 272 ? 2.855 -13.849 -20.841 1.00 82.19 272 ALA A CA 1
ATOM 2103 C C . ALA A 1 272 ? 3.743 -12.837 -20.103 1.00 82.19 272 ALA A C 1
ATOM 2105 O O . ALA A 1 272 ? 4.484 -12.103 -20.752 1.00 82.19 272 ALA A O 1
ATOM 2106 N N . VAL A 1 273 ? 3.657 -12.787 -18.771 1.00 90.00 273 VAL A N 1
ATOM 2107 C CA . VAL A 1 273 ? 4.418 -11.873 -17.912 1.00 90.00 273 VAL A CA 1
ATOM 2108 C C . VAL A 1 273 ? 5.212 -12.713 -16.918 1.00 90.00 273 VAL A C 1
ATOM 2110 O O . VAL A 1 273 ? 4.627 -13.416 -16.100 1.00 90.00 273 VAL A O 1
ATOM 2113 N N . GLY A 1 274 ? 6.542 -12.670 -17.007 1.00 90.19 274 GLY A N 1
ATOM 2114 C CA . GLY A 1 274 ? 7.431 -13.453 -16.139 1.00 90.19 274 GLY A CA 1
ATOM 2115 C C . GLY A 1 274 ? 7.870 -12.705 -14.879 1.00 90.19 274 GLY A C 1
ATOM 2116 O O . GLY A 1 274 ? 8.182 -13.314 -13.856 1.00 90.19 274 GLY A O 1
ATOM 2117 N N . SER A 1 275 ? 7.893 -11.375 -14.934 1.00 93.38 275 SER A N 1
ATOM 2118 C CA . SER A 1 275 ? 8.228 -10.519 -13.794 1.00 93.38 275 SER A CA 1
ATOM 2119 C C . SER A 1 275 ? 7.633 -9.131 -13.984 1.00 93.38 275 SER A C 1
ATOM 2121 O O . SER A 1 275 ? 7.364 -8.755 -15.123 1.00 93.38 275 SER A O 1
ATOM 2123 N N . VAL A 1 276 ? 7.470 -8.366 -12.904 1.00 93.44 276 VAL A N 1
ATOM 2124 C CA . VAL A 1 276 ? 7.015 -6.972 -12.978 1.00 93.44 276 VAL A CA 1
ATOM 2125 C C . VAL A 1 276 ? 7.848 -6.040 -12.095 1.00 93.44 276 VAL A C 1
ATOM 2127 O O . VAL A 1 276 ? 8.224 -6.422 -10.982 1.00 93.44 276 VAL A O 1
ATOM 2130 N N . PRO A 1 277 ? 8.158 -4.817 -12.563 1.00 94.56 277 PRO A N 1
ATOM 2131 C CA . PRO A 1 277 ? 8.639 -3.757 -11.690 1.00 94.56 277 PRO A CA 1
ATOM 2132 C C . PRO A 1 277 ? 7.511 -3.331 -10.749 1.00 94.56 277 PRO A C 1
ATOM 2134 O O . PRO A 1 277 ? 6.343 -3.341 -11.138 1.00 94.56 277 PRO A O 1
ATOM 2137 N N . MET A 1 278 ? 7.843 -2.937 -9.524 1.00 94.56 278 MET A N 1
ATOM 2138 C CA . MET A 1 278 ? 6.847 -2.470 -8.562 1.00 94.56 278 MET A CA 1
ATOM 2139 C C . MET A 1 278 ? 7.364 -1.327 -7.705 1.00 94.56 278 MET A C 1
ATOM 2141 O O . MET A 1 278 ? 8.559 -1.230 -7.414 1.00 94.56 278 MET A O 1
ATOM 2145 N N . ALA A 1 279 ? 6.426 -0.497 -7.265 1.00 94.81 279 ALA A N 1
ATOM 2146 C CA . ALA A 1 279 ? 6.621 0.427 -6.165 1.00 94.81 279 ALA A CA 1
ATOM 2147 C C . ALA A 1 279 ? 5.510 0.215 -5.135 1.00 94.81 279 ALA A C 1
ATOM 2149 O O . ALA A 1 279 ? 4.356 0.005 -5.506 1.00 94.81 279 ALA A O 1
ATOM 2150 N N . ALA A 1 280 ? 5.860 0.261 -3.856 1.00 94.88 280 ALA A N 1
ATOM 2151 C CA . ALA A 1 280 ? 4.918 0.219 -2.749 1.00 94.88 280 ALA A CA 1
ATOM 2152 C C . ALA A 1 280 ? 5.294 1.304 -1.741 1.00 94.88 280 ALA A C 1
ATOM 2154 O O . ALA A 1 280 ? 6.470 1.468 -1.420 1.00 94.88 280 ALA A O 1
ATOM 2155 N N . ARG A 1 281 ? 4.307 2.041 -1.245 1.00 93.62 281 ARG A N 1
ATOM 2156 C CA . ARG A 1 281 ? 4.485 3.137 -0.296 1.00 93.62 281 ARG A CA 1
ATOM 2157 C C . ARG A 1 281 ? 3.598 2.905 0.914 1.00 93.62 281 ARG A C 1
ATOM 2159 O O . ARG A 1 281 ? 2.393 2.757 0.765 1.00 93.62 281 ARG A O 1
ATOM 2166 N N . LEU A 1 282 ? 4.194 2.928 2.100 1.00 92.75 282 LEU A N 1
ATOM 2167 C CA . LEU A 1 282 ? 3.463 3.158 3.340 1.00 92.75 282 LEU A CA 1
ATOM 2168 C C . LEU A 1 282 ? 3.533 4.640 3.672 1.00 92.75 282 LEU A C 1
ATOM 2170 O O . LEU A 1 282 ? 4.621 5.216 3.651 1.00 92.75 282 LEU A O 1
ATOM 2174 N N . ARG A 1 283 ? 2.393 5.247 3.992 1.00 90.06 283 ARG A N 1
ATOM 2175 C CA . ARG A 1 283 ? 2.325 6.657 4.379 1.00 90.06 283 ARG A CA 1
ATOM 2176 C C . ARG A 1 283 ? 1.421 6.865 5.585 1.00 90.06 283 ARG A C 1
ATOM 2178 O O . ARG A 1 283 ? 0.316 6.331 5.657 1.00 90.06 283 ARG A O 1
ATOM 2185 N N . SER A 1 284 ? 1.895 7.670 6.522 1.00 89.75 284 SER A N 1
ATOM 2186 C CA . SER A 1 284 ? 1.106 8.225 7.616 1.00 89.75 284 SER A CA 1
ATOM 2187 C C . SER A 1 284 ? 0.846 9.690 7.276 1.00 89.75 284 SER A C 1
ATOM 2189 O O . SER A 1 284 ? 1.771 10.498 7.275 1.00 89.75 284 SER A O 1
ATOM 2191 N N . SER A 1 285 ? -0.388 10.018 6.894 1.00 87.94 285 SER A N 1
ATOM 2192 C CA . SER A 1 285 ? -0.791 11.340 6.386 1.00 87.94 285 SER A CA 1
ATOM 2193 C C . SER A 1 285 ? -2.237 11.653 6.765 1.00 87.94 285 SER A C 1
ATOM 2195 O O . SER A 1 285 ? -2.985 10.744 7.128 1.00 87.94 285 SER A O 1
ATOM 2197 N N . SER A 1 286 ? -2.668 12.908 6.611 1.00 87.94 286 SER A N 1
ATOM 2198 C CA . SER A 1 286 ? -4.071 13.324 6.815 1.00 87.94 286 SER A CA 1
ATOM 2199 C C . SER A 1 286 ? -5.101 12.530 6.006 1.00 87.94 286 SER A C 1
ATOM 2201 O O . SER A 1 286 ? -6.219 12.342 6.473 1.00 87.94 286 SER A O 1
ATOM 2203 N N . ALA A 1 287 ? -4.714 11.979 4.855 1.00 86.56 287 ALA A N 1
ATOM 2204 C CA . ALA A 1 287 ? -5.592 11.187 3.993 1.00 86.56 287 ALA A CA 1
ATOM 2205 C C . ALA A 1 287 ? -6.257 9.965 4.665 1.00 86.56 287 ALA A C 1
ATOM 2207 O O . ALA A 1 287 ? -7.231 9.433 4.144 1.00 86.56 287 ALA A O 1
ATOM 2208 N N . ILE A 1 288 ? -5.733 9.493 5.804 1.00 84.94 288 ILE A N 1
ATOM 2209 C CA . ILE A 1 288 ? -6.318 8.384 6.574 1.00 84.94 288 ILE A CA 1
ATOM 2210 C C . ILE A 1 288 ? -7.516 8.822 7.432 1.00 84.94 288 ILE A C 1
ATOM 2212 O O . ILE A 1 288 ? -8.279 7.973 7.893 1.00 84.94 288 ILE A O 1
ATOM 2216 N N . ALA A 1 289 ? -7.702 10.125 7.665 1.00 86.94 289 ALA A N 1
ATOM 2217 C CA . ALA A 1 289 ? -8.733 10.639 8.564 1.00 86.94 289 ALA A CA 1
ATOM 2218 C C . ALA A 1 289 ? -10.154 10.188 8.170 1.00 86.94 289 ALA A C 1
ATOM 2220 O O . ALA A 1 289 ? -10.835 9.635 9.037 1.00 86.94 289 ALA A O 1
ATOM 2221 N N . PRO A 1 290 ? -10.585 10.260 6.890 1.00 85.44 290 PRO A N 1
ATOM 2222 C CA . PRO A 1 290 ? -11.921 9.812 6.492 1.00 85.44 290 PRO A CA 1
ATOM 2223 C C . PRO A 1 290 ? -12.184 8.328 6.781 1.00 85.44 290 PRO A C 1
ATOM 2225 O O . PRO A 1 290 ? -13.315 7.933 7.076 1.00 85.44 290 PRO A O 1
ATOM 2228 N N . PHE A 1 291 ? -11.145 7.489 6.704 1.00 82.69 291 PHE A N 1
ATOM 2229 C CA . PHE A 1 291 ? -11.237 6.078 7.077 1.00 82.69 291 PHE A CA 1
ATOM 2230 C C . PHE A 1 291 ? -11.513 5.933 8.580 1.00 82.69 291 PHE A C 1
ATOM 2232 O O . PHE A 1 291 ? -12.442 5.226 8.976 1.00 82.69 291 PHE A O 1
ATOM 2239 N N . ILE A 1 292 ? -10.751 6.631 9.427 1.00 82.88 292 ILE A N 1
ATOM 2240 C CA . ILE A 1 292 ? -10.913 6.572 10.887 1.00 82.88 292 ILE A CA 1
ATOM 2241 C C . ILE A 1 292 ? -12.280 7.133 11.306 1.00 82.88 292 ILE A C 1
ATOM 2243 O O . ILE A 1 292 ? -12.979 6.514 12.110 1.00 82.88 292 ILE A O 1
ATOM 2247 N N . GLU A 1 293 ? -12.713 8.247 10.714 1.00 86.88 293 GLU A N 1
ATOM 2248 C CA . GLU A 1 293 ? -14.016 8.870 10.974 1.00 86.88 293 GLU A CA 1
ATOM 2249 C C . GLU A 1 293 ? -15.181 7.938 10.681 1.00 86.88 293 GLU A C 1
ATOM 2251 O O . GLU A 1 293 ? -16.064 7.760 11.523 1.00 86.88 293 GLU A O 1
ATOM 2256 N N . ARG A 1 294 ? -15.186 7.303 9.503 1.00 83.50 294 ARG A N 1
ATOM 2257 C CA . ARG A 1 294 ? -16.264 6.388 9.118 1.00 83.50 294 ARG A CA 1
ATOM 2258 C C . ARG A 1 294 ? -16.352 5.197 10.060 1.00 83.50 294 ARG A C 1
ATOM 2260 O O . ARG A 1 294 ? -17.465 4.768 10.380 1.00 83.50 294 ARG A O 1
ATOM 2267 N N . ARG A 1 295 ? -15.220 4.677 10.546 1.00 81.81 295 ARG A N 1
ATOM 2268 C CA . ARG A 1 295 ? -15.215 3.587 11.538 1.00 81.81 295 ARG A CA 1
ATOM 2269 C C . ARG A 1 295 ? -15.632 4.056 12.92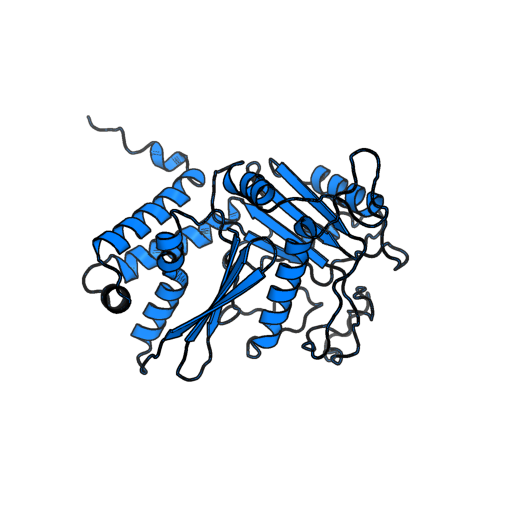3 1.00 81.81 295 ARG A C 1
ATOM 2271 O O . ARG A 1 295 ? -16.425 3.357 13.548 1.00 81.81 295 ARG A O 1
ATOM 2278 N N . SER A 1 296 ? -15.190 5.235 13.356 1.00 84.19 296 SER A N 1
ATOM 2279 C CA . SER A 1 296 ? -15.639 5.863 14.602 1.00 84.19 296 SER A CA 1
ATOM 2280 C C . SER A 1 296 ? -17.160 6.055 14.601 1.00 84.19 296 SER A C 1
ATOM 2282 O O . SER A 1 296 ? -17.860 5.540 15.471 1.00 84.19 296 SER A O 1
ATOM 2284 N N . ALA A 1 297 ? -17.706 6.670 13.549 1.00 85.56 297 ALA A N 1
ATOM 2285 C CA . ALA A 1 297 ? -19.141 6.893 13.397 1.00 85.56 297 ALA A CA 1
ATOM 2286 C C . ALA A 1 297 ? -19.940 5.583 13.315 1.00 85.56 297 ALA A C 1
ATOM 2288 O O . ALA A 1 297 ? -21.020 5.478 13.897 1.00 85.56 297 ALA A O 1
ATOM 2289 N N . SER A 1 298 ? -19.423 4.572 12.611 1.00 81.56 298 SER A N 1
ATOM 2290 C CA . SER A 1 298 ? -20.075 3.261 12.510 1.00 81.56 298 SER A CA 1
ATOM 2291 C C . SER A 1 298 ? -20.103 2.539 13.856 1.00 81.56 298 SER A C 1
ATOM 2293 O O . SER A 1 298 ? -21.141 1.998 14.228 1.00 81.56 298 SER A O 1
ATOM 2295 N N . LEU A 1 299 ? -19.007 2.580 14.620 1.00 82.44 299 LEU A N 1
ATOM 2296 C CA . LEU A 1 299 ? -18.944 1.982 15.951 1.00 82.44 299 LEU A CA 1
ATOM 2297 C C . LEU A 1 299 ? -19.887 2.688 16.932 1.00 82.44 299 LEU A C 1
ATOM 2299 O O . LEU A 1 299 ? -20.619 2.023 17.660 1.00 82.44 299 LEU A O 1
ATOM 2303 N N . GLN A 1 300 ? -19.941 4.020 16.899 1.00 85.38 300 GLN A N 1
ATOM 2304 C CA . GLN A 1 300 ? -20.883 4.796 17.709 1.00 85.38 300 GLN A CA 1
ATOM 2305 C C . GLN A 1 300 ? -22.338 4.419 17.393 1.00 85.38 300 GLN A C 1
ATOM 2307 O O . GLN A 1 300 ? -23.130 4.123 18.288 1.00 85.38 300 GLN A O 1
ATOM 2312 N N . ARG A 1 301 ? -22.689 4.363 16.102 1.00 84.69 301 ARG A N 1
ATOM 2313 C CA . ARG A 1 301 ? -24.059 4.079 15.648 1.00 84.69 301 ARG A CA 1
ATOM 2314 C C . ARG A 1 301 ? -24.494 2.634 15.847 1.00 84.69 301 ARG A C 1
ATOM 2316 O O . ARG A 1 301 ? -25.671 2.411 16.095 1.00 84.69 301 ARG A O 1
ATOM 2323 N N . LEU A 1 302 ? -23.598 1.668 15.660 1.00 81.81 302 LEU A N 1
ATOM 2324 C CA . LEU A 1 302 ? -23.954 0.247 15.615 1.00 81.81 302 LEU A CA 1
ATOM 2325 C C . LEU A 1 302 ? -23.509 -0.524 16.856 1.00 81.81 302 LEU A C 1
ATOM 2327 O O . LEU A 1 302 ? -24.137 -1.523 17.175 1.00 81.81 302 LEU A O 1
ATOM 2331 N N . GLY A 1 303 ? -22.431 -0.107 17.518 1.00 79.38 303 GLY A N 1
ATOM 2332 C CA . GLY A 1 303 ? -21.851 -0.813 18.661 1.00 79.38 303 GLY A CA 1
ATOM 2333 C C . GLY A 1 303 ? -22.207 -0.197 20.012 1.00 79.38 303 GLY A C 1
ATOM 2334 O O . GLY A 1 303 ? -22.510 -0.934 20.945 1.00 79.38 303 GLY A O 1
ATOM 2335 N N . VAL A 1 304 ? -22.199 1.137 20.112 1.00 83.25 304 VAL A N 1
ATOM 2336 C CA . VAL A 1 304 ? -22.404 1.859 21.384 1.00 83.25 304 VAL A CA 1
ATOM 2337 C C . VAL A 1 304 ? -23.872 2.224 21.617 1.00 83.25 304 VAL A C 1
ATOM 2339 O O . VAL A 1 304 ? -24.377 2.112 22.736 1.00 83.25 304 VAL A O 1
ATOM 2342 N N . ALA A 1 305 ? -24.587 2.659 20.575 1.00 83.94 305 ALA A N 1
ATOM 2343 C CA . ALA A 1 305 ? -25.978 3.075 20.714 1.00 83.94 305 ALA A CA 1
ATOM 2344 C C . ALA A 1 305 ? -26.872 1.938 21.253 1.00 83.94 305 ALA A C 1
ATOM 2346 O O . ALA A 1 305 ? -26.855 0.801 20.767 1.00 83.94 305 ALA A O 1
ATOM 2347 N N . ARG A 1 306 ? -27.678 2.263 22.274 1.00 80.19 306 ARG A N 1
ATOM 2348 C CA . ARG A 1 306 ? -28.550 1.302 22.966 1.00 80.19 306 ARG A CA 1
ATOM 2349 C C . ARG A 1 306 ? -29.593 0.708 22.018 1.00 80.19 306 ARG A C 1
ATOM 2351 O O . ARG A 1 306 ? -30.189 1.424 21.219 1.00 80.19 306 ARG A O 1
ATOM 2358 N N . GLY A 1 307 ? -29.864 -0.590 22.170 1.00 76.88 307 GLY A N 1
ATOM 2359 C CA . GLY A 1 307 ? -30.932 -1.284 21.438 1.00 76.88 307 GLY A CA 1
ATOM 2360 C C . GLY A 1 307 ? -30.612 -1.571 19.968 1.00 76.88 307 GLY A C 1
ATOM 2361 O O . GLY A 1 307 ? -31.502 -1.931 19.201 1.00 76.88 307 GLY A O 1
ATOM 2362 N N . THR A 1 308 ? -29.354 -1.414 19.563 1.00 78.94 308 THR A N 1
ATOM 2363 C CA . THR A 1 308 ? -28.902 -1.729 18.208 1.00 78.94 308 THR A CA 1
ATOM 2364 C C . THR A 1 308 ? -28.596 -3.215 18.067 1.00 78.94 308 THR A C 1
ATOM 2366 O O . THR A 1 308 ? -28.013 -3.834 18.958 1.00 78.94 308 THR A O 1
ATOM 2369 N N . LEU A 1 309 ? -28.923 -3.790 16.905 1.00 77.12 309 LEU A N 1
ATOM 2370 C CA . LEU A 1 309 ? -28.556 -5.176 16.584 1.00 77.12 309 LEU A CA 1
ATOM 2371 C C . LEU A 1 309 ? -27.037 -5.390 16.641 1.00 77.12 309 LEU A C 1
ATOM 2373 O O . LEU A 1 309 ? -26.580 -6.478 16.970 1.00 77.12 309 LEU A O 1
ATOM 2377 N N . GLY A 1 310 ? -26.258 -4.348 16.351 1.00 75.69 310 GLY A N 1
ATOM 2378 C CA . GLY A 1 310 ? -24.806 -4.411 16.381 1.00 75.69 310 GLY A CA 1
ATOM 2379 C C . GLY A 1 310 ? -24.209 -4.560 17.778 1.00 75.69 310 GLY A C 1
ATOM 2380 O O . GLY A 1 310 ? -23.277 -5.342 17.947 1.00 75.69 310 GLY A O 1
ATOM 2381 N N . SER A 1 311 ? -24.786 -3.905 18.791 1.00 79.50 311 SER A N 1
ATOM 2382 C CA . SER A 1 311 ? -24.376 -4.105 20.186 1.00 79.50 311 SER A CA 1
ATOM 2383 C C . SER A 1 311 ? -24.564 -5.561 20.638 1.00 79.50 311 SER A C 1
ATOM 2385 O O . SER A 1 311 ? -23.691 -6.112 21.306 1.00 79.50 311 SER A O 1
ATOM 2387 N N . GLN A 1 312 ? -25.641 -6.222 20.191 1.00 79.50 312 GLN A N 1
ATOM 2388 C CA . GLN A 1 312 ? -25.875 -7.643 20.465 1.00 79.50 312 GLN A CA 1
ATOM 2389 C C . GLN A 1 312 ? -24.871 -8.540 19.732 1.00 79.50 312 GLN A C 1
ATOM 2391 O O . GLN A 1 312 ? -24.335 -9.462 20.331 1.00 79.50 312 GLN A O 1
ATOM 2396 N N . VAL A 1 313 ? -24.564 -8.248 18.463 1.00 79.19 313 VAL A N 1
ATOM 2397 C CA . VAL A 1 313 ? -23.542 -8.984 17.696 1.00 79.19 313 VAL A CA 1
ATOM 2398 C C . VAL A 1 313 ? -22.174 -8.903 18.378 1.00 79.19 313 VAL A C 1
ATOM 2400 O O . VAL A 1 313 ? -21.499 -9.919 18.516 1.00 79.19 313 VAL A O 1
ATOM 2403 N N . LEU A 1 314 ? -21.765 -7.713 18.829 1.00 76.25 314 LEU A N 1
ATOM 2404 C CA . LEU A 1 314 ? -20.500 -7.527 19.546 1.00 76.25 314 LEU A CA 1
ATOM 2405 C C . LEU A 1 314 ? -20.487 -8.286 20.877 1.00 76.25 314 LEU A C 1
ATOM 2407 O O . LEU A 1 314 ? -19.492 -8.936 21.195 1.00 76.25 314 LEU A O 1
ATOM 2411 N N . HIS A 1 315 ? -21.598 -8.259 21.612 1.00 80.81 315 HIS A N 1
ATOM 2412 C CA . HIS A 1 315 ? -21.763 -9.041 22.833 1.00 80.81 315 HIS A CA 1
ATOM 2413 C C . HIS A 1 315 ? -21.649 -10.552 22.567 1.00 80.81 315 HIS A C 1
ATOM 2415 O O . HIS A 1 315 ? -20.929 -11.250 23.279 1.00 80.81 315 HIS A O 1
ATOM 2421 N N . ASP A 1 316 ? -22.286 -11.057 21.508 1.00 79.25 316 ASP A N 1
ATOM 2422 C CA . ASP A 1 316 ? -22.217 -12.467 21.106 1.00 79.25 316 ASP A CA 1
ATOM 2423 C C . ASP A 1 316 ? -20.807 -12.873 20.636 1.00 79.25 316 ASP A C 1
ATOM 2425 O O . ASP A 1 316 ? -20.413 -14.033 20.761 1.00 79.25 316 ASP A O 1
ATOM 2429 N N . TRP A 1 317 ? -20.014 -11.919 20.134 1.00 76.50 317 TRP A N 1
ATOM 2430 C CA . TRP A 1 317 ? -18.584 -12.096 19.842 1.00 76.50 317 TRP A CA 1
ATOM 2431 C C . TRP A 1 317 ? -17.689 -12.034 21.090 1.00 76.50 317 TRP A C 1
ATOM 2433 O O . TRP A 1 317 ? -16.477 -12.224 20.981 1.00 76.50 317 TRP A O 1
ATOM 2443 N N . GLY A 1 318 ? -18.270 -11.809 22.271 1.00 78.19 318 GLY A N 1
ATOM 2444 C CA . GLY A 1 318 ? -17.573 -11.780 23.555 1.00 78.19 318 GLY A CA 1
ATOM 2445 C C . GLY A 1 318 ? -17.077 -10.398 23.980 1.00 78.19 318 GLY A C 1
ATOM 2446 O O . GLY A 1 318 ? -16.285 -10.320 24.918 1.00 78.19 318 GLY A O 1
ATOM 2447 N N . PHE A 1 319 ? -17.512 -9.320 23.319 1.00 79.19 319 PHE A N 1
ATOM 2448 C CA . PHE A 1 319 ? -17.152 -7.957 23.708 1.00 79.19 319 PHE A CA 1
ATOM 2449 C C . PHE A 1 319 ? -18.131 -7.387 24.733 1.00 79.19 319 PHE A C 1
ATOM 2451 O O . PHE A 1 319 ? -19.336 -7.305 24.495 1.00 79.19 319 PHE A O 1
ATOM 2458 N N . GLY A 1 320 ? -17.600 -6.957 25.876 1.00 83.25 320 GLY A N 1
ATOM 2459 C CA . GLY A 1 320 ? -18.383 -6.259 26.894 1.00 83.25 320 GLY A CA 1
ATOM 2460 C C . GLY A 1 320 ? -18.691 -4.816 26.485 1.00 83.25 320 GLY A C 1
ATOM 2461 O O . GLY A 1 320 ? -17.968 -4.211 25.696 1.00 83.25 320 GLY A O 1
ATOM 2462 N N . ARG A 1 321 ? -19.757 -4.241 27.053 1.00 84.88 321 ARG A N 1
ATOM 2463 C CA . ARG A 1 321 ? -20.195 -2.870 26.742 1.00 84.88 321 ARG A CA 1
ATOM 2464 C C . ARG A 1 321 ? -19.122 -1.818 27.033 1.00 84.88 321 ARG A C 1
ATOM 2466 O O . ARG A 1 321 ? -18.840 -1.014 26.155 1.00 84.88 321 ARG A O 1
ATOM 2473 N N . GLU A 1 322 ? -18.540 -1.850 28.233 1.00 86.69 322 GLU A N 1
ATOM 2474 C CA . GLU A 1 322 ? -17.435 -0.955 28.625 1.00 86.69 322 GLU A CA 1
ATOM 2475 C C . GLU A 1 322 ? -16.311 -1.042 27.602 1.00 86.69 322 GLU A C 1
ATOM 2477 O O . GLU A 1 322 ? -15.808 -0.046 27.098 1.00 86.69 322 GLU A O 1
ATOM 2482 N N . GLU A 1 323 ? -16.012 -2.267 27.183 1.00 82.25 323 GLU A N 1
ATOM 2483 C CA . GLU A 1 323 ? -14.937 -2.463 26.255 1.00 82.25 323 GLU A CA 1
ATOM 2484 C C . GLU A 1 323 ? -15.231 -1.869 24.849 1.00 82.25 323 GLU A C 1
ATOM 2486 O O . GLU A 1 323 ? -14.333 -1.343 24.181 1.00 82.25 323 GLU A O 1
ATOM 2491 N N . VAL A 1 324 ? -16.476 -1.939 24.374 1.00 82.00 324 VAL A N 1
ATOM 2492 C CA . VAL A 1 324 ? -16.907 -1.297 23.117 1.00 82.00 324 VAL A CA 1
ATOM 2493 C C . VAL A 1 324 ? -16.890 0.233 23.233 1.00 82.00 324 VAL A C 1
ATOM 2495 O O . VAL A 1 324 ? -16.556 0.913 22.263 1.00 82.00 324 VAL A O 1
ATOM 2498 N N . GLU A 1 325 ? -17.203 0.777 24.409 1.00 84.50 325 GLU A N 1
ATOM 2499 C CA . GLU A 1 325 ? -17.101 2.211 24.702 1.00 84.50 325 GLU A CA 1
ATOM 2500 C C . GLU A 1 325 ? -15.631 2.678 24.659 1.00 84.50 325 GLU A C 1
ATOM 2502 O O . GLU A 1 325 ? -15.332 3.644 23.951 1.00 84.50 325 GLU A O 1
ATOM 2507 N N . ASP A 1 326 ? -14.697 1.922 25.253 1.00 83.50 326 ASP A N 1
ATOM 2508 C CA . ASP A 1 326 ? -13.251 2.210 25.205 1.00 83.50 326 ASP A CA 1
ATOM 2509 C C . ASP A 1 326 ? -12.711 2.285 23.768 1.00 83.50 326 ASP A C 1
ATOM 2511 O O . ASP A 1 326 ? -11.882 3.130 23.427 1.00 83.50 326 ASP A O 1
ATOM 2515 N N . MET A 1 327 ? -13.177 1.399 22.881 1.00 79.44 327 MET A N 1
ATOM 2516 C CA . MET A 1 327 ? -12.787 1.447 21.466 1.00 79.44 327 MET A CA 1
ATOM 2517 C C . MET A 1 327 ? -13.228 2.733 20.788 1.00 79.44 327 MET A C 1
ATOM 2519 O O . MET A 1 327 ? -12.523 3.257 19.924 1.00 79.44 327 MET A O 1
ATOM 2523 N N . ALA A 1 328 ? -14.443 3.172 21.106 1.00 82.44 328 ALA A N 1
ATOM 2524 C CA . ALA A 1 328 ? -15.041 4.335 20.492 1.00 82.44 328 ALA A CA 1
ATOM 2525 C C . ALA A 1 328 ? -14.307 5.597 20.949 1.00 82.44 328 ALA A C 1
ATOM 2527 O O . ALA A 1 328 ? -14.010 6.462 20.123 1.00 82.44 328 ALA A O 1
ATOM 2528 N N . GLU A 1 329 ? -13.916 5.649 22.225 1.00 84.62 329 GLU A N 1
ATOM 2529 C CA . GLU A 1 329 ? -13.021 6.679 22.743 1.00 84.62 329 GLU A CA 1
ATOM 2530 C C . GLU A 1 329 ? -11.645 6.629 22.065 1.00 84.62 329 GLU A C 1
ATOM 2532 O O . GLU A 1 329 ? -11.127 7.662 21.641 1.00 84.62 329 GLU A O 1
ATOM 2537 N N . HIS A 1 330 ? -11.064 5.441 21.884 1.00 82.38 330 HIS A N 1
ATOM 2538 C CA . HIS A 1 330 ? -9.754 5.306 21.251 1.00 82.38 330 HIS A CA 1
ATOM 2539 C C . HIS A 1 330 ? -9.757 5.761 19.778 1.00 82.38 330 HIS A C 1
ATOM 2541 O O . HIS A 1 330 ? -8.866 6.504 19.360 1.00 82.38 330 HIS A O 1
ATOM 2547 N N . LEU A 1 331 ? -10.790 5.405 19.002 1.00 80.69 331 LEU A N 1
ATOM 2548 C CA . LEU A 1 331 ? -10.988 5.908 17.634 1.00 80.69 331 LEU A CA 1
ATOM 2549 C C . LEU A 1 331 ? -11.144 7.431 17.603 1.00 80.69 331 LEU A C 1
ATOM 2551 O O . LEU A 1 331 ? -10.548 8.086 16.749 1.00 80.69 331 LEU A O 1
ATOM 2555 N N . ALA A 1 332 ? -11.900 8.003 18.542 1.00 83.75 332 ALA A N 1
ATOM 2556 C CA . ALA A 1 332 ? -12.032 9.452 18.668 1.00 83.75 332 ALA A CA 1
ATOM 2557 C C . ALA A 1 332 ? -10.694 10.121 19.033 1.00 83.75 332 ALA A C 1
ATOM 2559 O O . ALA A 1 332 ? -10.341 11.152 18.463 1.00 83.75 332 ALA A O 1
ATOM 2560 N N . LYS A 1 333 ? -9.900 9.512 19.923 1.00 84.12 333 LYS A N 1
ATOM 2561 C CA . LYS A 1 333 ? -8.565 9.998 20.295 1.00 84.12 333 LYS A CA 1
ATOM 2562 C C . LYS A 1 333 ? -7.611 10.021 19.100 1.00 84.12 333 LYS A C 1
ATOM 2564 O O . LYS A 1 333 ? -6.879 10.994 18.945 1.00 84.12 333 LYS A O 1
ATOM 2569 N N . MET A 1 334 ? -7.645 9.003 18.238 1.00 81.81 334 MET A N 1
ATOM 2570 C CA . MET A 1 334 ? -6.838 8.972 17.010 1.00 81.81 334 MET A CA 1
ATOM 2571 C C . MET A 1 334 ? -7.219 10.056 15.994 1.00 81.81 334 MET A C 1
ATOM 2573 O O . MET A 1 334 ? -6.402 10.381 15.138 1.00 81.81 334 MET A O 1
ATOM 2577 N N . LEU A 1 335 ? -8.428 10.623 16.069 1.00 85.19 335 LEU A N 1
ATOM 2578 C CA . LEU A 1 335 ? -8.852 11.710 15.182 1.00 85.19 335 LEU A CA 1
ATOM 2579 C C . LEU A 1 335 ? -8.323 13.082 15.614 1.00 85.19 335 LEU A C 1
ATOM 2581 O O . LEU A 1 335 ? -8.153 13.952 14.763 1.00 85.19 335 LEU A O 1
ATOM 2585 N N . ARG A 1 336 ? -8.010 13.277 16.904 1.00 85.19 336 ARG A N 1
ATOM 2586 C CA . ARG A 1 336 ? -7.573 14.580 17.444 1.00 85.19 336 ARG A CA 1
ATOM 2587 C C . ARG A 1 336 ? -6.389 15.203 16.687 1.00 85.19 336 ARG A C 1
ATOM 2589 O O . ARG A 1 336 ? -6.483 16.378 16.344 1.00 85.19 336 ARG A O 1
ATOM 2596 N N . PRO A 1 337 ? -5.319 14.461 16.322 1.00 84.06 337 PRO A N 1
ATOM 2597 C CA . PRO A 1 337 ? -4.188 15.033 15.584 1.00 84.06 337 PRO A CA 1
ATOM 2598 C C . PRO A 1 337 ? -4.529 15.558 14.179 1.00 84.06 337 PRO A C 1
ATOM 2600 O O . PRO A 1 337 ? -3.709 16.249 13.570 1.00 84.06 337 PRO A O 1
ATOM 2603 N N . PHE A 1 338 ? -5.697 15.209 13.632 1.00 83.69 338 PHE A N 1
ATOM 2604 C CA . PHE A 1 338 ? -6.165 15.694 12.332 1.00 83.69 338 PHE A CA 1
ATOM 2605 C C . PHE A 1 338 ? -7.016 16.966 12.443 1.00 83.69 338 PHE A C 1
ATOM 2607 O O . PHE A 1 338 ? -7.125 17.688 11.455 1.00 83.69 338 PHE A O 1
ATOM 2614 N N . TYR A 1 339 ? -7.541 17.276 13.635 1.00 83.12 339 TYR A N 1
ATOM 2615 C CA . TYR A 1 339 ? -8.438 18.406 13.898 1.00 83.12 339 TYR A CA 1
ATOM 2616 C C . TYR A 1 339 ? -8.021 19.182 15.159 1.00 83.12 339 TYR A C 1
ATOM 2618 O O . TYR A 1 339 ? -8.746 19.178 16.154 1.00 83.12 339 TYR A O 1
ATOM 2626 N N . PRO A 1 340 ? -6.865 19.872 15.142 1.00 65.75 340 PRO A N 1
ATOM 2627 C CA . PRO A 1 340 ? -6.364 20.608 16.308 1.00 65.75 340 PRO A CA 1
ATOM 2628 C C . PRO A 1 340 ? -7.281 21.767 16.740 1.00 65.75 340 PRO A C 1
ATOM 2630 O O . PRO A 1 340 ? -7.214 22.216 17.878 1.00 65.75 340 PRO A O 1
ATOM 2633 N N . GLU A 1 341 ? -8.159 22.244 15.854 1.00 60.22 341 GLU A N 1
ATOM 2634 C CA . GLU A 1 341 ? -9.104 23.333 16.136 1.00 60.22 341 GLU A CA 1
ATOM 2635 C C . GLU A 1 341 ? -10.279 22.908 17.036 1.00 60.22 341 GLU A C 1
ATOM 2637 O O . GLU A 1 341 ? -10.950 23.763 17.610 1.00 60.22 341 GLU A O 1
ATOM 2642 N N . MET A 1 342 ? -10.522 21.603 17.210 1.00 52.94 342 MET A N 1
ATOM 2643 C CA . MET A 1 342 ? -11.619 21.107 18.051 1.00 52.94 342 MET A CA 1
ATOM 2644 C C . MET A 1 342 ? -11.360 21.246 19.560 1.00 52.94 342 MET A C 1
ATOM 2646 O O . MET A 1 342 ? -12.317 21.230 20.331 1.00 52.94 342 MET A O 1
ATOM 2650 N N . ASP A 1 343 ? -10.109 21.443 19.987 1.00 48.44 343 ASP A N 1
ATOM 2651 C CA . ASP A 1 343 ? -9.752 21.618 21.404 1.00 48.44 343 ASP A CA 1
ATOM 2652 C C . ASP A 1 343 ? -9.997 23.057 21.916 1.00 48.44 343 ASP A C 1
ATOM 2654 O O . ASP A 1 343 ? -9.933 23.306 23.116 1.00 48.44 343 ASP A O 1
ATOM 2658 N N . LEU A 1 344 ? -10.323 24.016 21.036 1.00 43.81 344 LEU A N 1
ATOM 2659 C CA . LEU A 1 344 ? -10.499 25.434 21.397 1.00 43.81 344 LEU A CA 1
ATOM 2660 C C . LEU A 1 344 ? -11.936 25.827 21.781 1.00 43.81 344 LEU A C 1
ATOM 2662 O O . LEU A 1 344 ? -12.213 27.009 21.966 1.00 43.81 344 LEU A O 1
ATOM 2666 N N . THR A 1 345 ? -12.862 24.869 21.897 1.00 41.50 345 THR A N 1
ATOM 2667 C CA . THR A 1 345 ? -14.284 25.159 22.188 1.00 41.50 345 THR A CA 1
ATOM 2668 C C . THR A 1 345 ? -14.782 24.643 23.540 1.00 41.50 345 THR A C 1
ATOM 2670 O O . THR A 1 345 ? -15.978 24.711 23.798 1.00 41.50 345 THR A O 1
ATOM 2673 N N . SER A 1 346 ? -13.892 24.164 24.421 1.00 40.16 346 SER A N 1
ATOM 2674 C CA . SER A 1 346 ? -14.285 23.583 25.718 1.00 40.16 346 SER A CA 1
ATOM 2675 C C . SER A 1 346 ? -13.882 24.391 26.960 1.00 40.16 346 SER A C 1
ATOM 2677 O O . SER A 1 346 ? -14.054 23.875 28.056 1.00 40.16 346 SER A O 1
ATOM 2679 N N . ASP A 1 347 ? -13.405 25.631 26.814 1.00 41.28 347 ASP A N 1
ATOM 2680 C CA . ASP A 1 347 ? -13.196 26.560 27.939 1.00 41.28 347 ASP A CA 1
ATOM 2681 C C . ASP A 1 347 ? -13.914 27.887 27.655 1.00 41.28 347 ASP A C 1
ATOM 2683 O O . ASP A 1 347 ? -13.314 28.927 27.382 1.00 41.28 347 ASP A O 1
ATOM 2687 N N . SER A 1 348 ? -15.241 27.843 27.685 1.00 46.19 348 SER A N 1
ATOM 2688 C CA . SER A 1 348 ? -16.052 29.037 27.912 1.00 46.19 348 SER A CA 1
ATOM 2689 C C . SER A 1 348 ? -17.193 28.679 28.857 1.00 46.19 348 SER A C 1
ATOM 2691 O O . SER A 1 348 ? -18.344 28.594 28.434 1.00 46.19 348 SER A O 1
ATOM 2693 N N . ASP A 1 349 ? -16.829 28.443 30.117 1.00 43.66 349 ASP A N 1
ATOM 2694 C CA . ASP A 1 349 ? -17.737 28.531 31.256 1.00 43.66 349 ASP A CA 1
ATOM 2695 C C . ASP A 1 349 ? -17.458 29.869 31.972 1.00 43.66 349 ASP A C 1
ATOM 2697 O O . ASP A 1 349 ? -16.369 30.063 32.512 1.00 43.66 349 ASP A O 1
ATOM 2701 N N . ASP A 1 350 ? -18.458 30.757 31.888 1.00 37.50 350 ASP A N 1
ATOM 2702 C CA . ASP A 1 350 ? -18.788 31.961 32.686 1.00 37.50 350 ASP A CA 1
ATOM 2703 C C . ASP A 1 350 ? -17.770 33.101 32.924 1.00 37.50 350 ASP A C 1
ATOM 2705 O O . ASP A 1 350 ? -16.800 32.956 33.706 1.00 37.50 350 ASP A O 1
#

Sequence (350 aa):
MFHFLIFDHKLNKHSDVAFFTSNNSHTYCWRMQCSFYYNPALWSACLSLSHCLYRILCRFCESLLMCVPLTLFFYFDCSGYLSPLLSIKDEKHFHSSAICAAAMHSLSIPFRLQHVGPASDSAHSSGKLDIGELVHILSDQGRQNMITALDVAMPAPSLTDRTDLRNIQRSLHSLTPEISDEDEDPYAVESMVVHGVLDAGGKRASISQVKESICSALEGRATKPKFSHLSVSRCPLPIPLPFPSIFSSSVGQQGEILGTSHAGARPKGPLAVGSVPMAARLRSSSAIAPFIERRSASLQRLGVARGTLGSQVLHDWGFGREEVEDMAEHLAKMLRPFYPEMDLTSDSDD

Radius of gyration: 21.46 Å; chains: 1; bounding box: 63×52×61 Å